Protein AF-A0A9E0Z6B9-F1 (afdb_monomer_lite)

Foldseek 3Di:
DADPPPRDDDPPPDQADPPPRHGDDDDDDDDDDDDDDDVVVVVVVVVVVVVVVVVVVVVVVVVVVVVVVVVVVVVVCVVCPPVVVVVVCVVVVVVVLPPPLVVDAAAKWWDDDPAKTWIKGWAAALVRWIKIWIWIDHPVDTDIDIDTHDPPDPDQDDDPPASFKDWRWDDDPQWIFIWIDGNHRTPRDRDITHGDPFDDLLLLQRLVQSVVVVVQKDWLDSPDDQDDPDPPDDDDQQPDWRWTFMDHHPDNDGFKIWTFADPSDPDGQKIFIAGPVLVVVCVVVVDCVPPHGPDIDGSVVSVPRD

Structure (mmCIF, N/CA/C/O backbone):
data_AF-A0A9E0Z6B9-F1
#
_entry.id   AF-A0A9E0Z6B9-F1
#
loop_
_atom_site.group_PDB
_atom_site.id
_atom_site.type_symbol
_atom_site.label_atom_id
_atom_site.label_alt_id
_atom_site.label_comp_id
_atom_site.label_asym_id
_atom_site.label_entity_id
_atom_site.label_seq_id
_atom_site.pdbx_PDB_ins_code
_atom_site.Cartn_x
_atom_site.Cartn_y
_atom_site.Cartn_z
_atom_site.occupancy
_atom_site.B_iso_or_equiv
_atom_site.auth_seq_id
_atom_site.auth_comp_id
_atom_site.auth_asym_id
_atom_site.auth_atom_id
_atom_site.pdbx_PDB_model_num
ATOM 1 N N . MET A 1 1 ? -35.116 -31.986 116.235 1.00 80.62 1 MET A N 1
ATOM 2 C CA . MET A 1 1 ? -35.827 -33.018 115.446 1.00 80.62 1 MET A CA 1
ATOM 3 C C . MET A 1 1 ? -34.853 -34.099 115.004 1.00 80.62 1 MET A C 1
ATOM 5 O O . MET A 1 1 ? -33.696 -33.794 114.755 1.00 80.62 1 MET A O 1
ATOM 9 N N . TYR A 1 2 ? -35.297 -35.345 114.875 1.00 84.00 2 TYR A N 1
ATOM 10 C CA . TYR A 1 2 ? -34.424 -36.449 114.463 1.00 84.00 2 TYR A CA 1
ATOM 11 C C . TYR A 1 2 ? -34.541 -36.724 112.962 1.00 84.00 2 TYR A C 1
ATOM 13 O O . TYR A 1 2 ? -35.631 -36.659 112.386 1.00 84.00 2 TYR A O 1
ATOM 21 N N . CYS A 1 3 ? -33.414 -37.020 112.311 1.00 85.81 3 CYS A N 1
ATOM 22 C CA . CYS A 1 3 ? -33.407 -37.360 110.894 1.00 85.81 3 CYS A CA 1
ATOM 23 C C . CYS A 1 3 ? -34.039 -38.733 110.668 1.00 85.81 3 CYS A C 1
ATOM 25 O O . CYS A 1 3 ? -33.525 -39.737 111.149 1.00 85.81 3 CYS A O 1
ATOM 27 N N . LYS A 1 4 ? -35.097 -38.808 109.853 1.00 83.25 4 LYS A N 1
ATOM 28 C CA . LYS A 1 4 ? -35.752 -40.087 109.531 1.00 83.25 4 LYS A CA 1
ATOM 29 C C . LYS A 1 4 ? -34.880 -41.049 108.713 1.00 83.25 4 LYS A C 1
ATOM 31 O O . LYS A 1 4 ? -35.215 -42.221 108.629 1.00 83.25 4 LYS A O 1
ATOM 36 N N . LYS A 1 5 ? -33.785 -40.568 108.107 1.00 81.69 5 LYS A N 1
ATOM 37 C CA . LYS A 1 5 ? -32.881 -41.393 107.289 1.00 81.69 5 LYS A CA 1
ATOM 38 C C . LYS A 1 5 ? -31.762 -42.051 108.102 1.00 81.69 5 LYS A C 1
ATOM 40 O O . LYS A 1 5 ? -31.410 -43.183 107.810 1.00 81.69 5 LYS A O 1
ATOM 45 N N . CYS A 1 6 ? -31.185 -41.355 109.083 1.00 86.31 6 CYS A N 1
ATOM 46 C CA . CYS A 1 6 ? -30.021 -41.855 109.834 1.00 86.31 6 CYS A CA 1
ATOM 47 C C . CYS A 1 6 ? -30.158 -41.771 111.360 1.00 86.31 6 CYS A C 1
ATOM 49 O O . CYS A 1 6 ? -29.242 -42.161 112.071 1.00 86.31 6 CYS A O 1
ATOM 51 N N . GLY A 1 7 ? -31.260 -41.226 111.878 1.00 85.44 7 GLY A N 1
ATOM 52 C CA . GLY A 1 7 ? -31.518 -41.140 113.316 1.00 85.44 7 GLY A CA 1
ATOM 53 C C . GLY A 1 7 ? -30.757 -40.040 114.059 1.00 85.44 7 GLY A C 1
ATOM 54 O O . GLY A 1 7 ? -30.957 -39.893 115.255 1.00 85.44 7 GLY A O 1
ATOM 55 N N . THR A 1 8 ? -29.918 -39.235 113.401 1.00 90.50 8 THR A N 1
ATOM 56 C CA . THR A 1 8 ? -29.167 -38.163 114.080 1.00 90.50 8 THR A CA 1
ATOM 57 C C . THR A 1 8 ? -30.086 -37.043 114.574 1.00 90.50 8 THR A C 1
ATOM 59 O O . THR A 1 8 ? -30.969 -36.583 113.838 1.00 90.50 8 THR A O 1
ATOM 62 N N . GLU A 1 9 ? -29.838 -36.550 115.789 1.00 90.81 9 GLU A N 1
ATOM 63 C CA . GLU A 1 9 ? -30.520 -35.373 116.324 1.00 90.81 9 GLU A CA 1
ATOM 64 C C . GLU A 1 9 ? -30.020 -34.085 115.665 1.00 90.81 9 GLU A C 1
ATOM 66 O O . GLU A 1 9 ? -28.821 -33.798 115.595 1.00 90.81 9 GLU A O 1
ATOM 71 N N . ASN A 1 10 ? -30.966 -33.297 115.173 1.00 85.31 10 ASN A N 1
ATOM 72 C CA . ASN A 1 10 ? -30.739 -32.015 114.532 1.00 85.31 10 ASN A CA 1
ATOM 73 C C . ASN A 1 10 ? -31.544 -30.929 115.243 1.00 85.31 10 ASN A C 1
ATOM 75 O O . ASN A 1 10 ? -32.589 -31.203 115.838 1.00 85.31 10 ASN A O 1
ATOM 79 N N . GLU A 1 11 ? -31.092 -29.684 115.142 1.00 80.06 11 GLU A N 1
ATOM 80 C CA . GLU A 1 11 ? -31.831 -28.543 115.679 1.00 80.06 11 GLU A CA 1
ATOM 81 C C . GLU A 1 11 ? -33.223 -28.442 115.042 1.00 80.06 11 GLU A C 1
ATOM 83 O O . GLU A 1 11 ? -33.433 -28.841 113.895 1.00 80.06 11 GLU A O 1
ATOM 88 N N . GLY A 1 12 ? -34.201 -27.938 115.799 1.00 73.50 12 GLY A N 1
ATOM 89 C CA . GLY A 1 12 ? -35.625 -27.993 115.435 1.00 73.50 12 GLY A CA 1
ATOM 90 C C . GLY A 1 12 ? -35.996 -27.341 114.097 1.00 73.50 12 GLY A C 1
ATOM 91 O O . GLY A 1 12 ? -37.054 -27.642 113.557 1.00 73.50 12 GLY A O 1
ATOM 92 N N . GLN A 1 13 ? -35.119 -26.503 113.546 1.00 71.12 13 GLN A N 1
ATOM 93 C CA . GLN A 1 13 ? -35.320 -25.725 112.320 1.00 71.12 13 GLN A CA 1
ATOM 94 C C . GLN A 1 13 ? -34.293 -26.027 111.214 1.00 71.12 13 GLN A C 1
ATOM 96 O O . GLN A 1 13 ? -34.269 -25.359 110.177 1.00 71.12 13 GLN A O 1
ATOM 101 N N . ALA A 1 14 ? -33.461 -27.058 111.400 1.00 76.06 14 ALA A N 1
ATOM 102 C CA . ALA A 1 14 ? -32.497 -27.486 110.395 1.00 76.06 14 ALA A CA 1
ATOM 103 C C . ALA A 1 14 ? -33.215 -28.020 109.141 1.00 76.06 14 ALA A C 1
ATOM 105 O O . ALA A 1 14 ? -34.037 -28.934 109.208 1.00 76.06 14 ALA A O 1
ATOM 106 N N . LYS A 1 15 ? -32.895 -27.458 107.967 1.00 81.06 15 LYS A N 1
ATOM 107 C CA . LYS A 1 15 ? -33.489 -27.877 106.680 1.00 81.06 15 LYS A CA 1
ATOM 108 C C . LYS A 1 15 ? -32.927 -29.216 106.182 1.00 81.06 15 LYS A C 1
ATOM 110 O O . LYS A 1 15 ? -33.624 -29.943 105.470 1.00 81.06 15 LYS A O 1
ATOM 115 N N . PHE A 1 16 ? -31.697 -29.539 106.581 1.00 85.44 16 PHE A N 1
ATOM 116 C CA . PHE A 1 16 ? -30.963 -30.750 106.215 1.00 85.44 16 PHE A CA 1
ATOM 117 C C . PHE A 1 16 ? -30.268 -31.346 107.442 1.00 85.44 16 PHE A C 1
ATOM 119 O O . PHE A 1 16 ? -29.930 -30.629 108.382 1.00 85.44 16 PHE A O 1
ATOM 126 N N . CYS A 1 17 ? -30.062 -32.662 107.438 1.00 88.44 17 CYS A N 1
ATOM 127 C CA . CYS A 1 17 ? -29.377 -33.367 108.512 1.00 88.44 17 CYS A CA 1
ATOM 128 C C . CYS A 1 17 ? -27.882 -33.029 108.519 1.00 88.44 17 CYS A C 1
ATOM 130 O O . CYS A 1 17 ? -27.199 -33.259 107.523 1.00 88.44 17 CYS A O 1
ATOM 132 N N . LYS A 1 18 ? -27.356 -32.586 109.664 1.00 84.31 18 LYS A N 1
ATOM 133 C CA . LYS A 1 18 ? -25.941 -32.230 109.852 1.00 84.31 18 LYS A CA 1
ATOM 134 C C . LYS A 1 18 ? -24.966 -33.390 109.634 1.00 84.31 18 LYS A C 1
ATOM 136 O O . LYS A 1 18 ? -23.798 -33.152 109.373 1.00 84.31 18 LYS A O 1
ATOM 141 N N . SER A 1 19 ? -25.431 -34.635 109.763 1.00 88.00 19 SER A N 1
ATOM 142 C CA . SER A 1 19 ? -24.574 -35.822 109.648 1.00 88.00 19 SER A CA 1
ATOM 143 C C . SER A 1 19 ? -24.631 -36.486 108.272 1.00 88.00 19 SER A C 1
ATOM 145 O O . SER A 1 19 ? -23.605 -36.948 107.792 1.00 88.00 19 SER A O 1
ATOM 147 N N . CYS A 1 20 ? -25.796 -36.532 107.616 1.00 84.88 20 CYS A N 1
ATOM 148 C CA . CYS A 1 20 ? -25.952 -37.256 106.344 1.00 84.88 20 CYS A CA 1
ATOM 149 C C . CYS A 1 20 ? -26.512 -36.410 105.189 1.00 84.88 20 CYS A C 1
ATOM 151 O O . CYS A 1 20 ? -26.762 -36.940 104.109 1.00 84.88 20 CYS A O 1
ATOM 153 N N . GLY A 1 21 ? -26.787 -35.122 105.420 1.00 78.62 21 GLY A N 1
ATOM 154 C CA . GLY A 1 21 ? -27.285 -34.181 104.410 1.00 78.62 21 GLY A CA 1
ATOM 155 C C . GLY A 1 21 ? -28.753 -34.355 104.003 1.00 78.62 21 GLY A C 1
ATOM 156 O O . GLY A 1 21 ? -29.262 -33.576 103.203 1.00 78.62 21 GLY A O 1
ATOM 157 N N . ALA A 1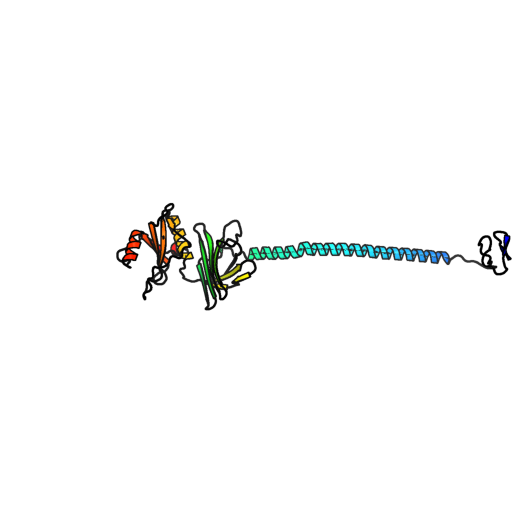 22 ? -29.475 -35.345 104.540 1.00 84.81 22 ALA A N 1
ATOM 158 C CA . ALA A 1 22 ? -30.859 -35.612 104.143 1.00 84.81 22 ALA A CA 1
ATOM 159 C C . ALA A 1 22 ? -31.820 -34.479 104.546 1.00 84.81 22 ALA A C 1
ATOM 161 O O . ALA A 1 22 ? -31.770 -33.994 105.677 1.00 84.81 22 ALA A O 1
ATOM 162 N N . SER A 1 23 ? -32.723 -34.086 103.642 1.00 81.38 23 SER A N 1
ATOM 163 C CA . SER A 1 23 ? -33.718 -33.039 103.910 1.00 81.38 23 SER A CA 1
ATOM 164 C C . SER A 1 23 ? -34.739 -33.472 104.965 1.00 81.38 23 SER A C 1
ATOM 166 O O . SER A 1 23 ? -35.174 -34.624 104.988 1.00 81.38 23 SER A O 1
ATOM 168 N N . LEU A 1 24 ? -35.117 -32.542 105.846 1.00 78.00 24 LEU A N 1
ATOM 169 C CA . LEU A 1 24 ? -35.932 -32.817 107.033 1.00 78.00 24 LEU A CA 1
ATOM 170 C C . LEU A 1 24 ? -37.378 -32.293 106.952 1.00 78.00 24 LEU A C 1
ATOM 172 O O . LEU A 1 24 ? -38.164 -32.539 107.864 1.00 78.00 24 LEU A O 1
ATOM 176 N N . LYS A 1 25 ? -37.779 -31.613 105.870 1.00 71.56 25 LYS A N 1
ATOM 177 C CA . LYS A 1 25 ? -39.165 -31.133 105.718 1.00 71.56 25 LYS A CA 1
ATOM 178 C C . LYS A 1 25 ? -40.111 -32.254 105.264 1.00 71.56 25 LYS A C 1
ATOM 180 O O . LYS A 1 25 ? -39.922 -32.827 104.197 1.00 71.56 25 LYS A O 1
ATOM 185 N N . GLN A 1 26 ? -41.168 -32.505 106.040 1.00 56.06 26 GLN A N 1
ATOM 186 C CA . GLN A 1 26 ? -42.340 -33.291 105.633 1.00 56.06 26 GLN A CA 1
ATOM 187 C C . GLN A 1 26 ? -43.586 -32.400 105.615 1.00 56.06 26 GLN A C 1
ATOM 189 O O . GLN A 1 26 ? -43.891 -31.754 106.615 1.00 56.06 26 GLN A O 1
ATOM 194 N N . SER A 1 27 ? -44.317 -32.385 104.499 1.00 38.12 27 SER A N 1
ATOM 195 C CA . SER A 1 27 ? -45.669 -31.829 104.409 1.00 38.12 27 SER A CA 1
ATOM 196 C C . SER A 1 27 ? -46.707 -32.956 104.463 1.00 38.12 27 SER A C 1
ATOM 198 O O . SER A 1 27 ? -46.651 -33.915 103.695 1.00 38.12 27 SER A O 1
ATOM 200 N N . ASN A 1 28 ? -47.643 -32.830 105.405 1.00 36.53 28 ASN A N 1
ATOM 201 C CA . ASN A 1 28 ? -48.809 -33.696 105.580 1.00 36.53 28 ASN A CA 1
ATOM 202 C C . ASN A 1 28 ? -49.815 -33.526 104.427 1.00 36.53 28 ASN A C 1
ATOM 204 O O . ASN A 1 28 ? -49.983 -32.426 103.905 1.00 36.53 28 ASN A O 1
ATOM 208 N N . GLY A 1 29 ? -50.483 -34.621 104.054 1.00 36.75 29 GLY A N 1
ATOM 209 C CA . GLY A 1 29 ? -51.478 -34.679 102.978 1.00 36.75 29 GLY A CA 1
ATOM 210 C C . GLY A 1 29 ? -52.924 -34.916 103.436 1.00 36.75 29 GLY A C 1
ATOM 211 O O . GLY A 1 29 ? -53.282 -34.623 104.573 1.00 36.75 29 GLY A O 1
ATOM 212 N N . THR A 1 30 ? -53.687 -35.548 102.524 1.00 32.38 30 THR A N 1
ATOM 213 C CA . THR A 1 30 ? -55.107 -36.004 102.532 1.00 32.38 30 THR A CA 1
ATOM 214 C C . THR A 1 30 ? -56.121 -35.016 101.923 1.00 32.38 30 THR A C 1
ATOM 216 O O . THR A 1 30 ? -56.016 -33.822 102.146 1.00 32.38 30 THR A O 1
ATOM 219 N N . ALA A 1 31 ? -57.151 -35.386 101.147 1.00 32.09 31 ALA A N 1
ATOM 220 C CA . ALA A 1 31 ? -57.521 -36.570 100.353 1.00 32.09 31 ALA A CA 1
ATOM 221 C C . ALA A 1 31 ? -58.780 -36.212 99.509 1.00 32.09 31 ALA A C 1
ATOM 223 O O . ALA A 1 31 ? -59.629 -35.479 100.004 1.00 32.09 31 ALA A O 1
ATOM 224 N N . GLY A 1 32 ? -58.972 -36.777 98.298 1.00 32.06 32 GLY A N 1
ATOM 225 C CA . GLY A 1 32 ? -60.325 -36.908 97.705 1.00 32.06 32 GLY A CA 1
ATOM 226 C C . GLY A 1 32 ? -60.532 -36.733 96.183 1.00 32.06 32 GLY A C 1
ATOM 227 O O . GLY A 1 32 ? -60.701 -35.625 95.702 1.00 32.06 32 GLY A O 1
ATOM 228 N N . LYS A 1 33 ? -60.721 -37.878 95.496 1.00 31.50 33 LYS A N 1
ATOM 229 C CA . LYS A 1 33 ? -61.544 -38.166 94.280 1.00 31.50 33 LYS A CA 1
ATOM 230 C C . LYS A 1 33 ? -61.078 -37.788 92.839 1.00 31.50 33 LYS A C 1
ATOM 232 O O . LYS A 1 33 ? -61.223 -36.674 92.365 1.00 31.50 33 LYS A O 1
ATOM 237 N N . LYS A 1 34 ? -60.679 -38.854 92.110 1.00 43.22 34 LYS A N 1
ATOM 238 C CA . LYS A 1 34 ? -60.810 -39.219 90.664 1.00 43.22 34 LYS A CA 1
ATOM 239 C C . LYS A 1 34 ? -61.014 -38.119 89.588 1.00 43.22 34 LYS A C 1
ATOM 241 O O . LYS A 1 34 ? -62.107 -37.581 89.475 1.00 43.22 34 LYS A O 1
ATOM 246 N N . LYS A 1 35 ? -60.119 -38.086 88.580 1.00 36.16 35 LYS A N 1
ATOM 247 C CA . LYS A 1 35 ? -60.341 -38.626 87.203 1.00 36.16 35 LYS A CA 1
ATOM 248 C C . LYS A 1 35 ? -59.087 -38.458 86.316 1.00 36.16 35 LYS A C 1
ATOM 250 O O . LYS A 1 35 ? -58.597 -37.354 86.108 1.00 36.16 35 LYS A O 1
ATOM 255 N N . ARG A 1 36 ? -58.603 -39.574 85.746 1.00 54.22 36 ARG A N 1
ATOM 256 C CA . ARG A 1 36 ? -57.704 -39.620 84.573 1.00 54.22 36 ARG A CA 1
ATOM 257 C C . ARG A 1 36 ? -58.319 -38.784 83.438 1.00 54.22 36 ARG A C 1
ATOM 259 O O . ARG A 1 36 ? -59.494 -39.014 83.162 1.00 54.22 36 ARG A O 1
ATOM 266 N N . LYS A 1 37 ? -57.537 -37.880 82.813 1.00 50.72 37 LYS A N 1
ATOM 267 C CA . LYS A 1 37 ? -57.612 -37.423 81.390 1.00 50.72 37 LYS A CA 1
ATOM 268 C C . LYS A 1 37 ? -56.880 -36.096 81.047 1.00 50.72 37 LYS A C 1
ATOM 270 O O . LYS A 1 37 ? -57.003 -35.648 79.919 1.00 50.72 37 LYS A O 1
ATOM 275 N N . LYS A 1 38 ? -56.071 -35.484 81.931 1.00 46.78 38 LYS A N 1
ATOM 276 C CA . LYS A 1 38 ? -55.281 -34.271 81.575 1.00 46.78 38 LYS A CA 1
ATOM 277 C C . LYS A 1 38 ? -53.798 -34.510 81.232 1.00 46.78 38 LYS A C 1
ATOM 279 O O . LYS A 1 38 ? -53.239 -33.748 80.458 1.00 46.78 38 LYS A O 1
ATOM 284 N N . GLY A 1 39 ? -53.178 -35.589 81.725 1.00 50.91 39 GLY A N 1
ATOM 285 C CA . GLY A 1 39 ? -51.773 -35.913 81.411 1.00 50.91 39 GLY A CA 1
ATOM 286 C C . GLY A 1 39 ? -51.562 -36.451 79.992 1.00 50.91 39 GLY A C 1
ATOM 287 O O . GLY A 1 39 ? -50.603 -36.080 79.333 1.00 50.91 39 GLY A O 1
ATOM 288 N N . VAL A 1 40 ? -52.503 -37.259 79.487 1.00 59.72 40 VAL A N 1
ATOM 289 C CA . VAL A 1 40 ? -52.453 -37.765 78.103 1.00 59.72 40 VAL A CA 1
ATOM 290 C C . VAL A 1 40 ? -52.608 -36.621 77.107 1.00 59.72 40 VAL A C 1
ATOM 292 O O . VAL A 1 40 ? -51.883 -36.598 76.131 1.00 59.72 40 VAL A O 1
ATOM 295 N N . LEU A 1 41 ? -53.480 -35.639 77.375 1.00 60.62 41 LEU A N 1
ATOM 296 C CA . LEU A 1 41 ? -53.661 -34.486 76.488 1.00 60.62 41 LEU A CA 1
ATOM 297 C C . LEU A 1 41 ? -52.397 -33.612 76.416 1.00 60.62 41 LEU A C 1
ATOM 299 O O . LEU A 1 41 ? -52.064 -33.140 75.340 1.00 60.62 41 LEU A O 1
ATOM 303 N N . LEU A 1 42 ? -51.678 -33.441 77.533 1.00 67.44 42 LEU A N 1
ATOM 304 C CA . LEU A 1 42 ? -50.408 -32.702 77.580 1.00 67.44 42 LEU A CA 1
ATOM 305 C C . LEU A 1 42 ? -49.273 -33.433 76.855 1.00 67.44 42 LEU A C 1
ATOM 307 O O . LEU A 1 42 ? -48.520 -32.798 76.128 1.00 67.44 42 LEU A O 1
ATOM 311 N N . VAL A 1 43 ? -49.172 -34.757 77.009 1.00 73.94 43 VAL A N 1
ATOM 312 C CA . VAL A 1 43 ? -48.194 -35.566 76.261 1.00 73.94 43 VAL A CA 1
ATOM 313 C C . VAL A 1 43 ? -48.538 -35.581 74.772 1.00 73.94 43 VAL A C 1
ATOM 315 O O . VAL A 1 43 ? -47.650 -35.417 73.947 1.00 73.94 43 VAL A O 1
ATOM 318 N N . LEU A 1 44 ? -49.822 -35.698 74.419 1.00 76.50 44 LEU A N 1
ATOM 319 C CA . LEU A 1 44 ? -50.276 -35.640 73.030 1.00 76.50 44 LEU A CA 1
ATOM 320 C C . LEU A 1 44 ? -49.974 -34.267 72.409 1.00 76.50 44 LEU A C 1
ATOM 322 O O . LEU A 1 44 ? -49.453 -34.211 71.304 1.00 76.50 44 LEU A O 1
ATOM 326 N N . PHE A 1 45 ? -50.207 -33.169 73.140 1.00 79.19 45 PHE A N 1
ATOM 327 C CA . PHE A 1 45 ? -49.828 -31.820 72.706 1.00 79.19 45 PHE A CA 1
ATOM 328 C C . PHE A 1 45 ? -48.313 -31.660 72.549 1.00 79.19 45 PHE A C 1
ATOM 330 O O . PHE A 1 45 ? -47.871 -31.107 71.550 1.00 79.19 45 PHE A O 1
ATOM 337 N N . ALA A 1 46 ? -47.511 -32.165 73.489 1.00 80.06 46 ALA A N 1
ATOM 338 C CA . ALA A 1 46 ? -46.052 -32.098 73.401 1.00 80.06 46 ALA A CA 1
ATOM 339 C C . ALA A 1 46 ? -45.504 -32.894 72.203 1.00 80.06 46 ALA A C 1
ATOM 341 O O . ALA A 1 46 ? -44.602 -32.422 71.514 1.00 80.06 46 ALA A O 1
ATOM 342 N N . VAL A 1 47 ? -46.081 -34.064 71.911 1.00 83.75 47 VAL A N 1
ATOM 343 C CA . VAL A 1 47 ? -45.727 -34.874 70.734 1.00 83.75 47 VAL A CA 1
ATOM 344 C C . VAL A 1 47 ? -46.147 -34.175 69.442 1.00 83.75 47 VAL A C 1
ATOM 346 O O . VAL A 1 47 ? -45.353 -34.112 68.511 1.00 83.75 47 VAL A O 1
ATOM 349 N N . ILE A 1 48 ? -47.345 -33.586 69.390 1.00 85.12 48 ILE A N 1
ATOM 350 C CA . ILE A 1 48 ? -47.795 -32.803 68.229 1.00 85.12 48 ILE A CA 1
ATOM 351 C C . ILE A 1 48 ? -46.864 -31.607 67.996 1.00 85.12 48 ILE A C 1
ATOM 353 O O . ILE A 1 48 ? -46.447 -31.385 66.865 1.00 85.12 48 ILE A O 1
ATOM 357 N N . ILE A 1 49 ? -46.473 -30.881 69.047 1.00 84.75 49 ILE A N 1
ATOM 358 C CA . ILE A 1 49 ? -45.527 -29.761 68.937 1.00 84.75 49 ILE A CA 1
ATOM 359 C C . ILE A 1 49 ? -44.169 -30.246 68.413 1.00 84.75 49 ILE A C 1
ATOM 361 O O . ILE A 1 49 ? -43.621 -29.623 67.512 1.00 84.75 49 ILE A O 1
ATOM 365 N N . LEU A 1 50 ? -43.645 -31.374 68.905 1.00 84.12 50 LEU A N 1
ATOM 366 C CA . LEU A 1 50 ? -42.388 -31.941 68.401 1.00 84.12 50 LEU A CA 1
ATOM 367 C C . LEU A 1 50 ? -42.473 -32.347 66.925 1.00 84.12 50 LEU A C 1
ATOM 369 O O . LEU A 1 50 ? -41.533 -32.089 66.181 1.00 84.12 50 LEU A O 1
ATOM 373 N N . VAL A 1 51 ? -43.594 -32.925 66.484 1.00 87.25 51 VAL A N 1
ATOM 374 C CA . VAL A 1 51 ? -43.814 -33.280 65.071 1.00 87.25 51 VAL A CA 1
ATOM 375 C C . VAL A 1 51 ? -43.934 -32.030 64.200 1.00 87.25 51 VAL A C 1
ATOM 377 O O . VAL A 1 51 ? -43.370 -31.996 63.112 1.00 87.25 51 VAL A O 1
ATOM 380 N N . VAL A 1 52 ? -44.602 -30.979 64.682 1.00 86.81 52 VAL A N 1
ATOM 381 C CA . VAL A 1 52 ? -44.706 -29.695 63.968 1.00 86.81 52 VAL A CA 1
ATOM 382 C C . VAL A 1 52 ? -43.343 -29.011 63.872 1.00 86.81 52 VAL A C 1
ATOM 384 O O . VAL A 1 52 ? -43.000 -28.507 62.809 1.00 86.81 52 VAL A O 1
ATOM 387 N N . VAL A 1 53 ? -42.535 -29.032 64.937 1.00 86.19 53 VAL A N 1
ATOM 388 C CA . VAL A 1 53 ? -41.175 -28.470 64.928 1.00 86.19 53 VAL A CA 1
ATOM 389 C C . VAL A 1 53 ? -40.261 -29.278 64.008 1.00 86.19 53 VAL A C 1
ATOM 391 O O . VAL A 1 53 ? -39.561 -28.689 63.192 1.00 86.19 53 VAL A O 1
ATOM 394 N N . ALA A 1 54 ? -40.295 -30.611 64.077 1.00 82.69 54 ALA A N 1
ATOM 395 C CA . ALA A 1 54 ? -39.524 -31.470 63.181 1.00 82.69 54 ALA A CA 1
ATOM 396 C C . ALA A 1 54 ? -39.946 -31.287 61.715 1.00 82.69 54 ALA A C 1
ATOM 398 O O . ALA A 1 54 ? -39.089 -31.181 60.843 1.00 82.69 54 ALA A O 1
ATOM 399 N N . GLY A 1 55 ? -41.251 -31.172 61.450 1.00 86.31 55 GLY A N 1
ATOM 400 C CA . GLY A 1 55 ? -41.791 -30.866 60.127 1.00 86.31 55 GLY A CA 1
ATOM 401 C C . GLY A 1 55 ? -41.376 -29.481 59.635 1.00 86.31 55 GLY A C 1
ATOM 402 O O . GLY A 1 55 ? -40.959 -29.342 58.493 1.00 86.31 55 GLY A O 1
ATOM 403 N N . TYR A 1 56 ? -41.405 -28.465 60.499 1.00 87.44 56 TYR A N 1
ATOM 404 C CA . TYR A 1 56 ? -40.947 -27.114 60.173 1.00 87.44 56 TYR A CA 1
ATOM 405 C C . TYR A 1 56 ? -39.445 -27.075 59.861 1.00 87.44 56 TYR A C 1
ATOM 407 O O . TYR A 1 56 ? -39.037 -26.462 58.878 1.00 87.44 56 TYR A O 1
ATOM 415 N N . VAL A 1 57 ? -38.623 -27.772 60.648 1.00 82.88 57 VAL A N 1
ATOM 416 C CA . VAL A 1 57 ? -37.182 -27.902 60.392 1.00 82.88 57 VAL A CA 1
ATOM 417 C C . VAL A 1 57 ? -36.935 -28.658 59.083 1.00 82.88 57 VAL A C 1
ATOM 419 O O . VAL A 1 57 ? -36.167 -28.181 58.256 1.00 82.88 57 VAL A O 1
ATOM 422 N N . ALA A 1 58 ? -37.625 -29.775 58.839 1.00 81.56 58 ALA A N 1
ATOM 423 C CA . ALA A 1 58 ? -37.523 -30.517 57.581 1.00 81.56 58 ALA A CA 1
ATOM 424 C C . ALA A 1 58 ? -37.941 -29.666 56.368 1.00 81.56 58 ALA A C 1
ATOM 426 O O . ALA A 1 58 ? -37.265 -29.690 55.344 1.00 81.56 58 ALA A O 1
ATOM 427 N N . LEU A 1 59 ? -38.994 -28.849 56.496 1.00 77.50 59 LEU A N 1
ATOM 428 C CA . LEU A 1 59 ? -39.408 -27.898 55.460 1.00 77.50 59 LEU A CA 1
ATOM 429 C C . LEU A 1 59 ? -38.339 -26.829 55.193 1.00 77.50 59 LEU A C 1
ATOM 431 O O . LEU A 1 59 ? -38.121 -26.481 54.035 1.00 77.50 59 LEU A O 1
ATOM 435 N N . GLN A 1 60 ? -37.640 -26.343 56.225 1.00 75.31 60 GLN A N 1
ATOM 436 C CA . GLN A 1 60 ? -36.519 -25.409 56.052 1.00 75.31 60 GLN A CA 1
ATOM 437 C C . GLN A 1 60 ? -35.325 -26.063 55.337 1.00 75.31 60 GLN A C 1
ATOM 439 O O . GLN A 1 60 ? -34.715 -25.435 54.474 1.00 75.31 60 GLN A O 1
ATOM 444 N N . TYR A 1 61 ? -35.022 -27.334 55.625 1.00 73.62 61 TYR A N 1
ATOM 445 C CA . TYR A 1 61 ? -33.976 -28.082 54.912 1.00 73.62 61 TYR A CA 1
ATOM 446 C C . TYR A 1 61 ? -34.335 -28.338 53.441 1.00 73.62 61 TYR A C 1
ATOM 448 O O . TYR A 1 61 ? -33.511 -28.081 52.567 1.00 73.62 61 TYR A O 1
ATOM 456 N N . LEU A 1 62 ? -35.575 -28.748 53.151 1.00 73.62 62 LEU A N 1
ATOM 457 C CA . LEU A 1 62 ? -36.050 -28.966 51.777 1.00 73.62 62 LEU A CA 1
ATOM 458 C C . LEU A 1 62 ? -36.092 -27.665 50.960 1.00 73.62 62 LEU A C 1
ATOM 460 O O . LEU A 1 62 ? -35.810 -27.670 49.761 1.00 73.62 62 LEU A O 1
ATOM 464 N N . LYS A 1 63 ? -36.429 -26.536 51.599 1.00 69.44 63 LYS A N 1
ATOM 465 C CA . LYS A 1 63 ? -36.389 -25.219 50.953 1.00 69.44 63 LYS A CA 1
ATOM 466 C C . LYS A 1 63 ? -34.951 -24.798 50.631 1.00 69.44 63 LYS A C 1
ATOM 468 O O . LYS A 1 63 ? -34.707 -24.295 49.540 1.00 69.44 63 LYS A O 1
ATOM 473 N N . LYS A 1 64 ? -34.006 -25.079 51.535 1.00 63.31 64 LYS A N 1
ATOM 474 C CA . LYS A 1 64 ? -32.577 -24.799 51.350 1.00 63.31 64 LYS A CA 1
ATOM 475 C C . LYS A 1 64 ? -31.951 -25.638 50.230 1.00 63.31 64 LYS A C 1
ATOM 477 O O . LYS A 1 64 ? -31.168 -25.101 49.459 1.00 63.31 64 LYS A O 1
ATOM 482 N N . GLU A 1 65 ? -32.308 -26.917 50.095 1.00 66.12 65 GLU A N 1
ATOM 483 C CA . GLU A 1 65 ? -31.865 -27.742 48.956 1.00 66.12 65 GLU A CA 1
ATOM 484 C C . GLU A 1 65 ? -32.388 -27.206 47.622 1.00 66.12 65 GLU A C 1
ATOM 486 O O . GLU A 1 65 ? -31.622 -27.115 46.665 1.00 66.12 65 GLU A O 1
ATOM 491 N N . LYS A 1 66 ? -33.662 -26.793 47.566 1.00 63.53 66 LYS A N 1
ATOM 492 C CA . LYS A 1 66 ? -34.222 -26.162 46.364 1.00 63.53 66 LYS A CA 1
ATOM 493 C C . LYS A 1 66 ? -33.533 -24.844 46.021 1.00 63.53 66 LYS A C 1
ATOM 495 O O . LYS A 1 66 ? -33.261 -24.621 44.852 1.00 63.53 66 LYS A O 1
ATOM 500 N N . GLU A 1 67 ? -33.232 -23.998 47.004 1.00 59.75 67 GLU A N 1
ATOM 501 C CA . GLU A 1 67 ? -32.487 -22.750 46.774 1.00 59.75 67 GLU A CA 1
ATOM 502 C C . GLU A 1 67 ? -31.050 -23.013 46.308 1.00 59.75 67 GLU A C 1
ATOM 504 O O . GLU A 1 67 ? -30.584 -22.338 45.402 1.00 59.75 67 GLU A O 1
ATOM 509 N N . ILE A 1 68 ? -30.359 -24.017 46.859 1.00 57.22 68 ILE A N 1
ATOM 510 C CA . ILE A 1 68 ? -29.003 -24.383 46.419 1.00 57.22 68 ILE A CA 1
ATOM 511 C C . ILE A 1 68 ? -29.019 -24.916 44.984 1.00 57.22 68 ILE A C 1
ATOM 513 O O . ILE A 1 68 ? -28.200 -24.487 44.184 1.00 57.22 68 ILE A O 1
ATOM 517 N N . GLN A 1 69 ? -29.953 -25.806 44.642 1.00 61.88 69 GLN A N 1
ATOM 518 C CA . GLN A 1 69 ? -30.093 -26.323 43.276 1.00 61.88 69 GLN A CA 1
ATOM 519 C C . GLN A 1 69 ? -30.446 -25.209 42.289 1.00 61.88 69 GLN A C 1
ATOM 521 O O . GLN A 1 69 ? -29.835 -25.126 41.233 1.00 61.88 69 GLN A O 1
ATOM 526 N N . ASN A 1 70 ? -31.357 -24.306 42.664 1.00 60.97 70 ASN A N 1
ATOM 527 C CA . ASN A 1 70 ? -31.721 -23.172 41.822 1.00 60.97 70 ASN A CA 1
ATOM 528 C C . ASN A 1 70 ? -30.544 -22.201 41.650 1.00 60.97 70 ASN A C 1
ATOM 530 O O . ASN A 1 70 ? -30.319 -21.716 40.553 1.00 60.97 70 ASN A O 1
ATOM 534 N N . ASN A 1 71 ? -29.744 -21.965 42.694 1.00 56.25 71 ASN A N 1
ATOM 535 C CA . ASN A 1 71 ? -28.552 -21.115 42.617 1.00 56.25 71 ASN A CA 1
ATOM 536 C C . ASN A 1 71 ? -27.404 -21.770 41.833 1.00 56.25 71 ASN A C 1
ATOM 538 O O . ASN A 1 71 ? -26.651 -21.059 41.180 1.00 56.25 71 ASN A O 1
ATOM 542 N N . ILE A 1 72 ? -27.263 -23.100 41.885 1.00 60.81 72 ILE A N 1
ATOM 543 C CA . ILE A 1 72 ? -26.301 -23.852 41.065 1.00 60.81 72 ILE A CA 1
ATOM 544 C C . ILE A 1 72 ? -26.738 -23.828 39.601 1.00 60.81 72 ILE A C 1
ATOM 546 O O . ILE A 1 72 ? -25.911 -23.535 38.751 1.00 60.81 72 ILE A O 1
ATOM 550 N N . GLN A 1 73 ? -28.024 -24.047 39.318 1.00 60.25 73 GLN A N 1
ATOM 551 C CA . GLN A 1 73 ? -28.581 -23.964 37.969 1.00 60.25 73 GLN A CA 1
ATOM 552 C C . GLN A 1 73 ? -28.474 -22.543 37.403 1.00 60.25 73 GLN A C 1
ATOM 554 O O . GLN A 1 73 ? -27.971 -22.373 36.305 1.00 60.25 73 GLN A O 1
ATOM 559 N N . THR A 1 74 ? -28.846 -21.520 38.178 1.00 55.06 74 THR A N 1
ATOM 560 C CA . THR A 1 74 ? -28.691 -20.110 37.777 1.00 55.06 74 THR A CA 1
ATOM 561 C C . THR A 1 74 ? -27.209 -19.760 37.596 1.00 55.06 74 THR A C 1
ATOM 563 O O . THR A 1 74 ? -26.856 -19.013 36.697 1.00 55.06 74 THR A O 1
ATOM 566 N N . GLY A 1 75 ? -26.318 -20.310 38.430 1.00 53.16 75 GLY A N 1
ATOM 567 C CA . GLY A 1 75 ? -24.869 -20.143 38.292 1.00 53.16 75 GLY A CA 1
ATOM 568 C C . GLY A 1 75 ? -24.287 -20.851 37.065 1.00 53.16 75 GLY A C 1
ATOM 569 O O . GLY A 1 75 ? -23.376 -20.318 36.448 1.00 53.16 75 GLY A O 1
ATOM 570 N N . GLN A 1 76 ? -24.825 -22.013 36.688 1.00 54.41 76 GLN A N 1
ATOM 571 C CA . GLN A 1 76 ? -24.472 -22.734 35.461 1.00 54.41 76 GLN A CA 1
ATOM 572 C C . GLN A 1 76 ? -25.030 -22.032 34.217 1.00 54.41 76 GLN A C 1
ATOM 574 O O . GLN A 1 76 ? -24.304 -21.886 33.249 1.00 54.41 76 GLN A O 1
ATOM 579 N N . GLU A 1 77 ? -26.247 -21.488 34.272 1.00 54.34 77 GLU A N 1
ATOM 580 C CA . GLU A 1 77 ? -26.819 -20.621 33.228 1.00 54.34 77 GLU A CA 1
ATOM 581 C C . GLU A 1 77 ? -26.005 -19.318 33.054 1.00 54.34 77 GLU A C 1
ATOM 583 O O . GLU A 1 77 ? -25.884 -18.810 31.943 1.00 54.34 77 GLU A O 1
ATOM 588 N N . TYR A 1 78 ? -25.379 -18.807 34.125 1.00 50.94 78 TYR A N 1
ATOM 589 C CA . TYR A 1 78 ? -24.442 -17.674 34.066 1.00 50.94 78 TYR A CA 1
ATOM 590 C C . TYR A 1 78 ? -23.077 -18.021 33.447 1.00 50.94 78 TYR A C 1
ATOM 592 O O . TYR A 1 78 ? -22.450 -17.129 32.883 1.00 50.94 78 TYR A O 1
ATOM 600 N N . LEU A 1 79 ? -22.616 -19.272 33.571 1.00 52.72 79 LEU A N 1
ATOM 601 C CA . LEU A 1 79 ? -21.333 -19.744 33.030 1.00 52.72 79 LEU A CA 1
ATOM 602 C C . LEU A 1 79 ? -21.454 -20.244 31.582 1.00 52.72 79 LEU A C 1
ATOM 604 O O . LEU A 1 79 ? -20.536 -20.038 30.802 1.00 52.72 79 LEU A O 1
ATOM 608 N N . ASP A 1 80 ? -22.585 -20.852 31.214 1.00 57.19 80 ASP A N 1
ATOM 609 C CA . ASP A 1 80 ? -22.801 -21.416 29.874 1.00 57.19 80 ASP A CA 1
ATOM 610 C C . ASP A 1 80 ? -23.525 -20.449 28.919 1.00 57.19 80 ASP A C 1
ATOM 612 O O . ASP A 1 80 ? -23.432 -20.617 27.711 1.00 57.19 80 ASP A O 1
ATOM 616 N N . GLY A 1 81 ? -24.277 -19.460 29.421 1.00 57.94 81 GLY A N 1
ATOM 617 C CA . GLY A 1 81 ? -25.108 -18.592 28.574 1.00 57.94 81 GLY A CA 1
ATOM 618 C C . GLY A 1 81 ? -24.450 -17.270 28.194 1.00 57.94 81 GLY A C 1
ATOM 619 O O . GLY A 1 81 ? -24.519 -16.850 27.050 1.00 57.94 81 GLY A O 1
ATOM 620 N N . LYS A 1 82 ? -23.792 -16.603 29.146 1.00 53.78 82 LYS A N 1
ATOM 621 C CA . LYS A 1 82 ? -23.354 -15.214 28.952 1.00 53.78 82 LYS A CA 1
ATOM 622 C C . LYS A 1 82 ? -22.030 -15.102 28.198 1.00 53.78 82 LYS A C 1
ATOM 624 O O . LYS A 1 82 ? -21.889 -14.226 27.364 1.00 53.78 82 LYS A O 1
ATOM 629 N N . GLU A 1 83 ? -21.094 -16.011 28.459 1.00 51.88 83 GLU A N 1
ATOM 630 C CA . GLU A 1 83 ? -19.821 -16.070 27.731 1.00 51.88 83 GLU A CA 1
ATOM 631 C C . GLU A 1 83 ? -19.978 -16.718 26.352 1.00 51.88 83 GLU A C 1
ATOM 633 O O . GLU A 1 83 ? -19.217 -16.395 25.455 1.00 51.88 83 GLU A O 1
ATOM 638 N N . TYR A 1 84 ? -20.962 -17.605 26.163 1.00 52.62 84 TYR A N 1
ATOM 639 C CA . TYR A 1 84 ? -21.179 -18.288 24.885 1.00 52.62 84 TYR A CA 1
ATOM 640 C C . TYR A 1 84 ? -21.960 -17.427 23.899 1.00 52.62 84 TYR A C 1
ATOM 642 O O . TYR A 1 84 ? -21.613 -17.421 22.734 1.00 52.62 84 TYR A O 1
ATOM 650 N N . GLU A 1 85 ? -22.955 -16.666 24.360 1.00 55.72 85 GLU A N 1
ATOM 651 C CA . GLU A 1 85 ? -23.698 -15.711 23.529 1.00 55.72 85 GLU A CA 1
ATOM 652 C C . GLU A 1 85 ? -22.835 -14.471 23.224 1.00 55.72 85 GLU A C 1
ATOM 654 O O . GLU A 1 85 ? -22.835 -14.013 22.094 1.00 55.72 85 GLU A O 1
ATOM 659 N N . GLU A 1 86 ? -22.002 -13.994 24.166 1.00 58.69 86 GLU A N 1
ATOM 660 C CA . GLU A 1 86 ? -20.991 -12.952 23.891 1.00 58.69 86 GLU A CA 1
ATOM 661 C C . GLU A 1 86 ? -19.860 -13.475 22.981 1.00 58.69 86 GLU A C 1
ATOM 663 O O . GLU A 1 86 ? -19.352 -12.724 22.154 1.00 58.69 86 GLU A O 1
ATOM 668 N N . ALA A 1 87 ? -19.466 -14.752 23.091 1.00 53.62 87 ALA A N 1
ATOM 669 C CA . ALA A 1 87 ? -18.509 -15.369 22.172 1.00 53.62 87 ALA A CA 1
ATOM 670 C C . ALA A 1 87 ? -19.125 -15.643 20.799 1.00 53.62 87 ALA A C 1
ATOM 672 O O . ALA A 1 87 ? -18.445 -15.436 19.813 1.00 53.62 87 ALA A O 1
ATOM 673 N N . GLU A 1 88 ? -20.376 -16.089 20.706 1.00 54.50 88 GLU A N 1
ATOM 674 C CA . GLU A 1 88 ? -21.098 -16.309 19.448 1.00 54.50 88 GLU A CA 1
ATOM 675 C C . GLU A 1 88 ? -21.408 -14.971 18.774 1.00 54.50 88 GLU A C 1
ATOM 677 O O . GLU A 1 88 ? -21.147 -14.851 17.590 1.00 54.50 88 GLU A O 1
ATOM 682 N N . GLU A 1 89 ? -21.809 -13.926 19.507 1.00 56.50 89 GLU A N 1
ATOM 683 C CA . GLU A 1 89 ? -21.867 -12.554 18.984 1.00 56.50 89 GLU A CA 1
ATOM 684 C C . GLU A 1 89 ? -20.482 -12.068 18.555 1.00 56.50 89 GLU A C 1
ATOM 686 O O . GLU A 1 89 ? -20.372 -11.493 17.484 1.00 56.50 89 GLU A O 1
ATOM 691 N N . PHE A 1 90 ? -19.416 -12.332 19.318 1.00 49.00 90 PHE A N 1
ATOM 692 C CA . PHE A 1 90 ? -18.051 -11.983 18.919 1.00 49.00 90 PHE A CA 1
ATOM 693 C C . PHE A 1 90 ? -17.608 -12.752 17.671 1.00 49.00 90 PHE A C 1
ATOM 695 O O . PHE A 1 90 ? -17.091 -12.137 16.756 1.00 49.00 90 PHE A O 1
ATOM 702 N N . TYR A 1 91 ? -17.824 -14.064 17.585 1.00 51.19 91 TYR A N 1
ATOM 703 C CA . TYR A 1 91 ? -17.465 -14.892 16.433 1.00 51.19 91 TYR A CA 1
ATOM 704 C C . TYR A 1 91 ? -18.337 -14.567 15.219 1.00 51.19 91 TYR A C 1
ATOM 706 O O . TYR A 1 91 ? -17.798 -14.472 14.127 1.00 51.19 91 TYR A O 1
ATOM 714 N N . GLU A 1 92 ? -19.633 -14.305 15.393 1.00 52.94 92 GLU A N 1
ATOM 715 C CA . GLU A 1 92 ? -20.522 -13.805 14.341 1.00 52.94 92 GLU A CA 1
ATOM 716 C C . GLU A 1 92 ? -20.174 -12.370 13.935 1.00 52.94 92 GLU A C 1
ATOM 718 O O . GLU A 1 92 ? -20.364 -12.008 12.783 1.00 52.94 92 GLU A O 1
ATOM 723 N N . GLU A 1 93 ? -19.707 -11.518 14.847 1.00 50.81 93 GLU A N 1
ATOM 724 C CA . GLU A 1 93 ? -19.239 -10.163 14.545 1.00 50.81 93 GLU A CA 1
ATOM 725 C C . GLU A 1 93 ? -17.863 -10.203 13.871 1.00 50.81 93 GLU A C 1
ATOM 727 O O . GLU A 1 93 ? -17.608 -9.377 13.008 1.00 50.81 93 GLU A O 1
ATOM 732 N N . GLN A 1 94 ? -17.005 -11.179 14.183 1.00 43.34 94 GLN A N 1
ATOM 733 C CA . GLN A 1 94 ? -15.759 -11.463 13.458 1.00 43.34 94 GLN A CA 1
ATOM 734 C C . GLN A 1 94 ? -16.046 -12.071 12.071 1.00 43.34 94 GLN A C 1
ATOM 736 O O . GLN A 1 94 ? -15.442 -11.641 11.096 1.00 43.34 94 GLN A O 1
ATOM 741 N N . GLU A 1 95 ? -17.020 -12.980 11.944 1.00 40.66 95 GLU A N 1
ATOM 742 C CA . GLU A 1 95 ? -17.520 -13.504 10.659 1.00 40.66 95 GLU A CA 1
ATOM 743 C C . GLU A 1 95 ? -18.297 -12.447 9.853 1.00 40.66 95 GLU A C 1
ATOM 745 O O . GLU A 1 95 ? -18.285 -12.494 8.633 1.00 40.66 95 GLU A O 1
ATOM 750 N N . LYS A 1 96 ? -18.958 -11.462 10.479 1.00 42.94 96 LYS A N 1
ATOM 751 C CA . LYS A 1 96 ? -19.598 -10.319 9.783 1.00 42.94 96 LYS A CA 1
ATOM 752 C C . LYS A 1 96 ? -18.610 -9.191 9.467 1.00 42.94 96 LYS A C 1
ATOM 754 O O . LYS A 1 96 ? -18.856 -8.431 8.540 1.00 42.94 96 LYS A O 1
ATOM 759 N N . LYS A 1 97 ? -17.507 -9.080 10.221 1.00 46.75 97 LYS A N 1
ATOM 760 C CA . LYS A 1 97 ? -16.326 -8.246 9.911 1.00 46.75 97 LYS A CA 1
ATOM 761 C C . LYS A 1 97 ? -15.376 -8.916 8.924 1.00 46.75 97 LYS A C 1
ATOM 763 O O . LYS A 1 97 ? -14.400 -8.291 8.517 1.00 46.75 97 LYS A O 1
ATOM 768 N N . GLN A 1 98 ? -15.689 -10.137 8.492 1.00 45.78 98 GLN A N 1
ATOM 769 C CA . GLN A 1 98 ? -15.283 -10.649 7.195 1.00 45.78 98 GLN A CA 1
ATOM 770 C C . GLN A 1 98 ? -15.954 -9.773 6.125 1.00 45.78 98 GLN A C 1
ATOM 772 O O . GLN A 1 98 ? -16.882 -10.192 5.442 1.00 45.78 98 GLN A O 1
ATOM 777 N N . ILE A 1 99 ? -15.476 -8.539 5.955 1.00 50.38 99 ILE A N 1
ATOM 778 C CA . ILE A 1 99 ? -15.391 -8.029 4.596 1.00 50.38 99 ILE A CA 1
ATOM 779 C C . ILE A 1 99 ? -14.496 -9.050 3.910 1.00 50.38 99 ILE A C 1
ATOM 781 O O . ILE A 1 99 ? -13.332 -9.229 4.284 1.00 50.38 99 ILE A O 1
ATOM 785 N N . ALA A 1 100 ? -15.100 -9.846 3.028 1.00 58.84 100 ALA A N 1
ATOM 786 C CA . ALA A 1 100 ? -14.344 -10.757 2.202 1.00 58.84 100 ALA A CA 1
ATOM 787 C C . ALA A 1 100 ? -13.289 -9.886 1.527 1.00 58.84 100 ALA A C 1
ATOM 789 O O . ALA A 1 100 ? -13.624 -8.892 0.896 1.00 58.84 100 ALA A O 1
ATOM 790 N N . VAL A 1 101 ? -12.013 -10.207 1.703 1.00 66.25 101 VAL A N 1
ATOM 791 C CA . VAL A 1 101 ? -10.928 -9.537 0.973 1.00 66.25 101 VAL A CA 1
ATOM 792 C C . VAL A 1 101 ? -11.249 -9.500 -0.532 1.00 66.25 101 VAL A C 1
ATOM 794 O O . VAL A 1 101 ? -10.903 -8.551 -1.226 1.00 66.25 101 VAL A O 1
ATOM 797 N N . ASP A 1 102 ? -12.015 -10.489 -0.998 1.00 65.94 102 ASP A N 1
ATOM 798 C CA . ASP A 1 102 ? -12.598 -10.600 -2.333 1.00 65.94 102 ASP A CA 1
ATOM 799 C C . ASP A 1 102 ? -13.578 -9.476 -2.731 1.00 65.94 102 ASP A C 1
ATOM 801 O O . ASP A 1 102 ? -13.782 -9.252 -3.922 1.00 65.94 102 ASP A O 1
ATOM 805 N N . GLU A 1 103 ? -14.208 -8.791 -1.775 1.00 76.00 103 GLU A N 1
ATOM 806 C CA . GLU A 1 103 ? -15.116 -7.651 -1.988 1.00 76.00 103 GLU A CA 1
ATOM 807 C C . GLU A 1 103 ? -14.389 -6.300 -1.997 1.00 76.00 103 GLU A C 1
ATOM 809 O O . GLU A 1 103 ? -14.979 -5.297 -2.405 1.00 76.00 103 GLU A O 1
ATOM 814 N N . LEU A 1 104 ? -13.123 -6.256 -1.566 1.00 84.69 104 LEU A N 1
ATOM 815 C CA . LEU A 1 104 ? -12.313 -5.048 -1.654 1.00 84.69 104 LEU A CA 1
ATOM 816 C C . LEU A 1 104 ? -11.909 -4.802 -3.106 1.00 84.69 104 LEU A C 1
ATOM 818 O O . LEU A 1 104 ? -11.313 -5.656 -3.767 1.00 84.69 104 LEU A O 1
ATOM 822 N N . GLU A 1 105 ? -12.200 -3.601 -3.590 1.00 83.94 105 GLU A N 1
ATOM 823 C CA . GLU A 1 105 ? -11.767 -3.179 -4.912 1.00 83.94 105 GLU A CA 1
ATOM 824 C C . GLU A 1 105 ? -10.323 -2.675 -4.817 1.00 83.94 105 GLU A C 1
ATOM 826 O O . GLU A 1 105 ? -10.011 -1.786 -4.014 1.00 83.94 105 GLU A O 1
ATOM 831 N N . GLU A 1 106 ? -9.434 -3.207 -5.657 1.00 79.19 106 GLU A N 1
ATOM 832 C CA . GLU A 1 106 ? -8.084 -2.667 -5.781 1.00 79.19 106 GLU A CA 1
ATOM 833 C C . GLU A 1 106 ? -8.171 -1.161 -6.071 1.00 79.19 106 GLU A C 1
ATOM 835 O O . GLU A 1 106 ? -9.071 -0.671 -6.771 1.00 79.19 106 GLU A O 1
ATOM 840 N N . GLY A 1 107 ? -7.202 -0.393 -5.590 1.00 74.81 107 GLY A N 1
ATOM 841 C CA . GLY A 1 107 ? -7.126 1.023 -5.911 1.00 74.81 107 GLY A CA 1
ATOM 842 C C . GLY A 1 107 ? -6.324 1.827 -4.914 1.00 74.81 107 GLY A C 1
ATOM 843 O O . GLY A 1 107 ? -5.868 1.333 -3.888 1.00 74.81 107 GLY A O 1
ATOM 844 N N . TYR A 1 108 ? -6.175 3.109 -5.228 1.00 78.50 108 TYR A N 1
ATOM 845 C CA . TYR A 1 108 ? -5.651 4.082 -4.288 1.00 78.50 108 TYR A CA 1
ATOM 846 C C . TYR A 1 108 ? -6.789 4.929 -3.741 1.00 78.50 108 TYR A C 1
ATOM 848 O O . TYR A 1 108 ? -7.540 5.547 -4.499 1.00 78.50 108 TYR A O 1
ATOM 856 N N . TYR A 1 109 ? -6.878 4.983 -2.424 1.00 86.00 109 TYR A N 1
ATOM 857 C CA . TYR A 1 109 ? -7.898 5.697 -1.685 1.00 86.00 109 TYR A CA 1
ATOM 858 C C . TYR A 1 109 ? -7.208 6.724 -0.807 1.00 86.00 109 TYR A C 1
ATOM 860 O O . TYR A 1 109 ? -6.256 6.396 -0.106 1.00 86.00 109 TYR A O 1
ATOM 868 N N . SER A 1 110 ? -7.665 7.970 -0.821 1.00 87.69 110 SER A N 1
ATOM 869 C CA . SER A 1 110 ? -7.082 8.985 0.049 1.00 87.69 110 SER A CA 1
ATOM 870 C C . SER A 1 110 ? -8.100 9.981 0.569 1.00 87.69 110 SER A C 1
ATOM 872 O O . SER A 1 110 ? -9.201 10.153 0.035 1.00 87.69 110 SER A O 1
ATOM 874 N N . LYS A 1 111 ? -7.702 10.648 1.646 1.00 88.50 111 LYS A N 1
ATOM 875 C CA . LYS A 1 111 ? -8.378 11.801 2.217 1.00 88.50 111 LYS A CA 1
ATOM 876 C C . LYS A 1 111 ? -7.321 12.843 2.550 1.00 88.50 111 LYS A C 1
ATOM 878 O O . LYS A 1 111 ? -6.536 12.674 3.480 1.00 88.50 111 LYS A O 1
ATOM 883 N N . GLU A 1 112 ? -7.332 13.931 1.792 1.00 80.81 112 GLU A N 1
ATOM 884 C CA . GLU A 1 112 ? -6.499 15.096 2.067 1.00 80.81 112 GLU A CA 1
ATOM 885 C C . GLU A 1 112 ? -7.263 16.081 2.962 1.00 80.81 112 GLU A C 1
ATOM 887 O O . GLU A 1 112 ? -8.225 16.721 2.530 1.00 80.81 112 GLU A O 1
ATOM 892 N N . ASP A 1 113 ? -6.830 16.226 4.214 1.00 76.62 113 ASP A N 1
ATOM 893 C CA . ASP A 1 113 ? -7.257 17.288 5.125 1.00 76.62 113 ASP A CA 1
ATOM 894 C C . ASP A 1 113 ? -6.026 18.096 5.590 1.00 76.62 113 ASP A C 1
ATOM 896 O O . ASP A 1 113 ? -4.950 17.532 5.796 1.00 76.62 113 ASP A O 1
ATOM 900 N N . PRO A 1 114 ? -6.135 19.423 5.800 1.00 70.50 114 PRO A N 1
ATOM 901 C CA . PRO A 1 114 ? -5.035 20.240 6.322 1.00 70.50 114 PRO A CA 1
ATOM 902 C C . PRO A 1 114 ? -4.414 19.763 7.647 1.00 70.50 114 PRO A C 1
ATOM 904 O O . PRO A 1 114 ? -3.341 20.247 8.014 1.00 70.50 114 PRO A O 1
ATOM 907 N N . LYS A 1 115 ? -5.100 18.905 8.409 1.00 71.44 115 LYS A N 1
ATOM 908 C CA . LYS A 1 115 ? -4.629 18.367 9.694 1.00 71.44 115 LYS A CA 1
ATOM 909 C C . LYS A 1 115 ? -4.327 16.872 9.662 1.00 71.44 115 LYS A C 1
ATOM 911 O O . LYS A 1 115 ? -3.615 16.406 10.548 1.00 71.44 115 LYS A O 1
ATOM 916 N N . GLU A 1 116 ? -4.879 16.157 8.689 1.00 77.12 116 GLU A N 1
ATOM 917 C CA . GLU A 1 116 ? -4.825 14.703 8.582 1.00 77.12 116 GLU A CA 1
ATOM 918 C C . GLU A 1 116 ? -4.714 14.328 7.104 1.00 77.12 116 GLU A C 1
ATOM 920 O O . GLU A 1 116 ? -5.618 14.601 6.317 1.00 77.12 116 GLU A O 1
ATOM 925 N N . ASN A 1 117 ? -3.607 13.706 6.715 1.00 85.62 117 ASN A N 1
ATOM 926 C CA . ASN A 1 117 ? -3.503 13.075 5.406 1.00 85.62 117 ASN A CA 1
ATOM 927 C C . ASN A 1 117 ? -3.468 11.568 5.617 1.00 85.62 117 ASN A C 1
ATOM 929 O O . ASN A 1 117 ? -2.671 11.085 6.421 1.00 85.62 117 ASN A O 1
ATOM 933 N N . VAL A 1 118 ? -4.370 10.854 4.957 1.00 90.50 118 VAL A N 1
ATOM 934 C CA . VAL A 1 118 ? -4.460 9.400 5.044 1.00 90.50 118 VAL A CA 1
ATOM 935 C C . VAL A 1 118 ? -4.635 8.847 3.645 1.00 90.50 118 VAL A C 1
ATOM 937 O O . VAL A 1 118 ? -5.488 9.326 2.889 1.00 90.50 118 VAL A O 1
ATOM 940 N N . SER A 1 119 ? -3.871 7.812 3.325 1.00 87.19 119 SER A N 1
ATOM 941 C CA . SER A 1 119 ? -4.035 7.055 2.097 1.00 87.19 119 SER A CA 1
ATOM 942 C C . SER A 1 119 ? -3.891 5.559 2.308 1.00 87.19 119 SER A C 1
ATOM 944 O O . SER A 1 119 ? -3.155 5.102 3.177 1.00 87.19 119 SER A O 1
ATOM 946 N N . VAL A 1 120 ? -4.614 4.808 1.483 1.00 86.19 120 VAL A N 1
ATOM 947 C CA . VAL A 1 120 ? -4.572 3.353 1.412 1.00 86.19 120 VAL A CA 1
ATOM 948 C C . VAL A 1 120 ? -4.391 2.937 -0.036 1.00 86.19 120 VAL A C 1
ATOM 950 O O . VAL A 1 120 ? -5.113 3.403 -0.917 1.00 86.19 120 VAL A O 1
ATOM 953 N N . SER A 1 121 ? -3.451 2.034 -0.266 1.00 82.19 121 SER A N 1
ATOM 954 C CA . SER A 1 121 ? -3.262 1.356 -1.545 1.00 82.19 121 SER A CA 1
ATOM 955 C C . SER A 1 121 ? -3.683 -0.094 -1.396 1.00 82.19 121 SER A C 1
ATOM 957 O O . SER A 1 121 ? -3.086 -0.771 -0.572 1.00 82.19 121 SER A O 1
ATOM 959 N N . LEU A 1 122 ? -4.679 -0.551 -2.156 1.00 80.62 122 LEU A N 1
ATOM 960 C CA . LEU A 1 122 ? -5.125 -1.946 -2.219 1.00 80.62 122 LEU A CA 1
ATOM 961 C C . LEU A 1 122 ? -4.743 -2.553 -3.563 1.00 80.62 122 LEU A C 1
ATOM 963 O O . LEU A 1 122 ? -5.008 -1.947 -4.606 1.00 80.62 122 LEU A O 1
ATOM 967 N N . ILE A 1 123 ? -4.121 -3.726 -3.537 1.00 74.88 123 ILE A N 1
ATOM 968 C CA . ILE A 1 123 ? -3.639 -4.416 -4.737 1.00 74.88 123 ILE A CA 1
ATOM 969 C C . ILE A 1 123 ? -3.477 -5.909 -4.496 1.00 74.88 123 ILE A C 1
ATOM 971 O O . ILE A 1 123 ? -3.106 -6.313 -3.399 1.00 74.88 123 ILE A O 1
ATOM 975 N N . LYS A 1 124 ? -3.686 -6.721 -5.525 1.00 71.62 124 LYS A N 1
ATOM 976 C CA . LYS A 1 124 ? -3.312 -8.129 -5.551 1.00 71.62 124 LYS A CA 1
ATOM 977 C C . LYS A 1 124 ? -1.903 -8.319 -6.111 1.00 71.62 124 LYS A C 1
ATOM 979 O O . LYS A 1 124 ? -1.528 -7.750 -7.136 1.00 71.62 124 LYS A O 1
ATOM 984 N N . ASP A 1 125 ? -1.106 -9.143 -5.446 1.00 65.38 125 ASP A N 1
ATOM 985 C CA . ASP A 1 125 ? 0.171 -9.585 -5.998 1.00 65.38 125 ASP A CA 1
ATOM 986 C C . ASP A 1 125 ? -0.023 -10.554 -7.186 1.00 65.38 125 ASP A C 1
ATOM 988 O O . ASP A 1 125 ? -1.141 -10.942 -7.536 1.00 65.38 125 ASP A O 1
ATOM 992 N N . TYR A 1 126 ? 1.076 -10.984 -7.807 1.00 60.81 126 TYR A N 1
ATOM 993 C CA . TYR A 1 126 ? 1.074 -11.953 -8.911 1.00 60.81 126 TYR A CA 1
ATOM 994 C C . TYR A 1 126 ? 0.428 -13.314 -8.578 1.00 60.81 126 TYR A C 1
ATOM 996 O O . TYR A 1 126 ? 0.107 -14.085 -9.486 1.00 60.81 126 TYR A O 1
ATOM 1004 N N . GLN A 1 127 ? 0.263 -13.643 -7.294 1.00 65.06 127 GLN A N 1
ATOM 1005 C CA . GLN A 1 127 ? -0.404 -14.857 -6.822 1.00 65.06 127 GLN A CA 1
ATOM 1006 C C . GLN A 1 127 ? -1.893 -14.626 -6.523 1.00 65.06 127 GLN A C 1
ATOM 1008 O O . GLN A 1 127 ? -2.601 -15.586 -6.218 1.00 65.06 127 GLN A O 1
ATOM 1013 N N . GLY A 1 128 ? -2.381 -13.388 -6.643 1.00 67.88 128 GLY A N 1
ATOM 1014 C CA . GLY A 1 128 ? -3.751 -12.994 -6.324 1.00 67.88 128 GLY A CA 1
ATOM 1015 C C . GLY A 1 128 ? -3.971 -12.631 -4.851 1.00 67.88 128 GLY A C 1
ATOM 1016 O O . GLY A 1 128 ? -5.120 -12.430 -4.452 1.00 67.88 128 GLY A O 1
ATOM 1017 N N . VAL A 1 129 ? -2.907 -12.545 -4.048 1.00 74.56 129 VAL A N 1
ATOM 1018 C CA . VAL A 1 129 ? -2.954 -12.203 -2.619 1.00 74.56 129 VAL A CA 1
ATOM 1019 C C . VAL A 1 129 ? -3.150 -10.700 -2.473 1.00 74.56 129 VAL A C 1
ATOM 1021 O O . VAL A 1 129 ? -2.352 -9.924 -2.990 1.00 74.56 129 VAL A O 1
ATOM 1024 N N . MET A 1 130 ? -4.198 -10.273 -1.763 1.00 78.25 130 MET A N 1
ATOM 1025 C CA . MET A 1 130 ? -4.410 -8.849 -1.491 1.00 78.25 130 MET A CA 1
ATOM 1026 C C . MET A 1 130 ? -3.327 -8.316 -0.550 1.00 78.25 130 MET A C 1
ATOM 1028 O O . MET A 1 130 ? -2.954 -8.969 0.428 1.00 78.25 130 MET A O 1
ATOM 1032 N N . CYS A 1 131 ? -2.894 -7.091 -0.813 1.00 76.56 131 CYS A N 1
ATOM 1033 C CA . CYS A 1 131 ? -1.938 -6.314 -0.047 1.00 76.56 131 CYS A CA 1
ATOM 1034 C C . CYS A 1 131 ? -2.501 -4.910 0.193 1.00 76.56 131 CYS A C 1
ATOM 1036 O O . CYS A 1 131 ? -3.187 -4.352 -0.669 1.00 76.56 131 CYS A O 1
ATOM 1038 N N . ALA A 1 132 ? -2.192 -4.328 1.354 1.00 81.00 132 ALA A N 1
ATOM 1039 C CA . ALA A 1 132 ? -2.552 -2.955 1.678 1.00 81.00 132 ALA A CA 1
ATOM 1040 C C . ALA A 1 132 ? -1.368 -2.175 2.232 1.00 81.00 132 ALA A C 1
ATOM 1042 O O . ALA A 1 132 ? -0.751 -2.599 3.204 1.00 81.00 132 ALA A O 1
ATOM 1043 N N . THR A 1 133 ? -1.119 -0.990 1.684 1.00 81.19 133 THR A N 1
ATOM 1044 C CA . THR A 1 133 ? -0.219 -0.006 2.299 1.00 81.19 133 THR A CA 1
ATOM 1045 C C . THR A 1 133 ? -1.037 1.153 2.825 1.00 81.19 133 THR A C 1
ATOM 1047 O O . THR A 1 133 ? -1.815 1.743 2.076 1.00 81.19 133 THR A O 1
ATOM 1050 N N . VAL A 1 134 ? -0.866 1.470 4.105 1.00 83.44 134 VAL A N 1
ATOM 1051 C CA . VAL A 1 134 ? -1.522 2.581 4.789 1.00 83.44 134 VAL A CA 1
ATOM 1052 C C . VAL A 1 134 ? -0.479 3.626 5.149 1.00 83.44 134 VAL A C 1
ATOM 1054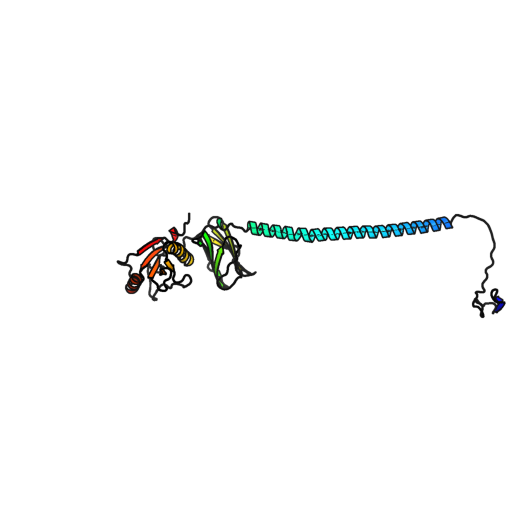 O O . VAL A 1 134 ? 0.353 3.387 6.022 1.00 83.44 134 VAL A O 1
ATOM 1057 N N . ASP A 1 135 ? -0.588 4.800 4.540 1.00 84.75 135 ASP A N 1
ATOM 1058 C CA . ASP A 1 135 ? 0.173 5.984 4.922 1.00 84.75 135 ASP A CA 1
ATOM 1059 C C . ASP A 1 135 ? -0.733 6.932 5.690 1.00 84.75 135 ASP A C 1
ATOM 1061 O O . ASP A 1 135 ? -1.848 7.252 5.262 1.00 84.75 135 ASP A O 1
ATOM 1065 N N . TYR A 1 136 ? -0.260 7.419 6.829 1.00 87.06 136 TYR A N 1
ATOM 1066 C CA . TYR A 1 136 ? -0.992 8.407 7.601 1.00 87.06 136 TYR A CA 1
ATOM 1067 C C . TYR A 1 136 ? -0.065 9.467 8.175 1.00 87.06 136 TYR A C 1
ATOM 1069 O O . TYR A 1 136 ? 1.053 9.201 8.612 1.00 87.06 136 TYR A O 1
ATOM 1077 N N . HIS A 1 137 ? -0.564 10.695 8.213 1.00 85.38 137 HIS A N 1
ATOM 1078 C CA . HIS A 1 137 ? 0.088 11.836 8.828 1.00 85.38 137 HIS A CA 1
ATOM 1079 C C . HIS A 1 137 ? -0.945 12.633 9.626 1.00 85.38 137 HIS A C 1
ATOM 1081 O O . HIS A 1 137 ? -1.798 13.316 9.057 1.00 85.38 137 HIS A O 1
ATOM 1087 N N . GLN A 1 138 ? -0.844 12.574 10.951 1.00 80.19 138 GLN A N 1
ATOM 1088 C CA . GLN A 1 138 ? -1.663 13.319 11.909 1.00 80.19 138 GLN A CA 1
ATOM 1089 C C . GLN A 1 138 ? -0.826 14.389 12.625 1.00 80.19 138 GLN A C 1
ATOM 1091 O O . GLN A 1 138 ? 0.390 14.469 12.457 1.00 80.19 138 GLN A O 1
ATOM 1096 N N . GLN A 1 139 ? -1.462 15.216 13.461 1.00 74.38 139 GLN A N 1
ATOM 1097 C CA . GLN A 1 139 ? -0.747 16.221 14.265 1.00 74.38 139 GLN A CA 1
ATOM 1098 C C . GLN A 1 139 ? 0.299 15.614 15.212 1.00 74.38 139 GLN A C 1
ATOM 1100 O O . GLN A 1 139 ? 1.334 16.240 15.442 1.00 74.38 139 GLN A O 1
ATOM 1105 N N . ASP A 1 140 ? 0.033 14.411 15.725 1.00 69.75 140 ASP A N 1
ATOM 1106 C CA . ASP A 1 140 ? 0.820 13.780 16.788 1.00 69.75 140 ASP A CA 1
ATOM 1107 C C . ASP A 1 140 ? 1.733 12.646 16.280 1.00 69.75 140 ASP A C 1
ATOM 1109 O O . ASP A 1 140 ? 2.479 12.054 17.062 1.00 69.75 140 ASP A O 1
ATOM 1113 N N . GLY A 1 141 ? 1.732 12.366 14.970 1.00 75.19 141 GLY A N 1
ATOM 1114 C CA . GLY A 1 141 ? 2.609 11.364 14.366 1.00 75.19 141 GLY A CA 1
ATOM 1115 C C . GLY A 1 141 ? 2.266 11.027 12.918 1.00 75.19 141 GLY A C 1
ATOM 1116 O O . GLY A 1 141 ? 1.154 11.263 12.448 1.00 75.19 141 GLY A O 1
ATOM 1117 N N . SER A 1 142 ? 3.234 10.444 12.219 1.00 83.19 142 SER A N 1
ATOM 1118 C CA . SER A 1 142 ? 3.068 9.871 10.885 1.00 83.19 142 SER A CA 1
ATOM 1119 C C . SER A 1 142 ? 3.612 8.450 10.854 1.00 83.19 142 SER A C 1
ATOM 1121 O O . SER A 1 142 ? 4.526 8.129 11.619 1.00 83.19 142 SER A O 1
ATOM 1123 N N . GLY A 1 143 ? 3.087 7.619 9.966 1.00 81.00 143 GLY A N 1
ATOM 1124 C CA . GLY A 1 143 ? 3.554 6.253 9.790 1.00 81.00 143 GLY A CA 1
ATOM 1125 C C . GLY A 1 143 ? 3.123 5.661 8.458 1.00 81.00 143 GLY A C 1
ATOM 1126 O O . GLY A 1 143 ? 2.184 6.144 7.829 1.00 81.00 143 GLY A O 1
ATOM 1127 N N . GLU A 1 144 ? 3.833 4.609 8.077 1.00 81.31 144 GLU A N 1
ATOM 1128 C CA . GLU A 1 144 ? 3.542 3.747 6.939 1.00 81.31 144 GLU A CA 1
ATOM 1129 C C . GLU A 1 144 ? 3.445 2.313 7.470 1.00 81.31 144 GLU A C 1
ATOM 1131 O O . GLU A 1 144 ? 4.295 1.872 8.254 1.00 81.31 144 GLU A O 1
ATOM 1136 N N . VAL A 1 145 ? 2.377 1.605 7.105 1.00 77.25 145 VAL A N 1
ATOM 1137 C CA . VAL A 1 145 ? 2.121 0.230 7.549 1.00 77.25 145 VAL A CA 1
ATOM 1138 C C . VAL A 1 145 ? 1.690 -0.612 6.357 1.00 77.25 145 VAL A C 1
ATOM 1140 O O . VAL A 1 145 ? 0.830 -0.201 5.584 1.00 77.25 145 VAL A O 1
ATOM 1143 N N . TYR A 1 146 ? 2.277 -1.798 6.234 1.00 77.81 146 TYR A N 1
ATOM 1144 C CA . TYR A 1 146 ? 2.006 -2.751 5.164 1.00 77.81 146 TYR A CA 1
ATOM 1145 C C . TYR A 1 146 ? 1.259 -3.976 5.703 1.00 77.81 146 TYR A C 1
ATOM 1147 O O . TYR A 1 146 ? 1.567 -4.445 6.797 1.00 77.81 146 TYR A O 1
ATOM 1155 N N . PHE A 1 147 ? 0.308 -4.490 4.925 1.00 77.00 147 PHE A N 1
ATOM 1156 C CA . PHE A 1 147 ? -0.520 -5.658 5.225 1.00 77.00 147 PHE A CA 1
ATOM 1157 C C . PHE A 1 147 ? -0.586 -6.594 4.011 1.00 77.00 147 PHE A C 1
ATOM 1159 O O . PHE A 1 147 ? -0.594 -6.131 2.872 1.00 77.00 147 PHE A O 1
ATOM 1166 N N . GLU A 1 148 ? -0.684 -7.902 4.256 1.00 74.62 148 GLU A N 1
ATOM 1167 C CA . GLU A 1 148 ? -0.795 -8.959 3.239 1.00 74.62 148 GLU A CA 1
ATOM 1168 C C . GLU A 1 148 ? -1.760 -10.052 3.741 1.00 74.62 148 GLU A C 1
ATOM 1170 O O . GLU A 1 148 ? -1.604 -10.534 4.866 1.00 74.62 148 GLU A O 1
ATOM 1175 N N . TRP A 1 149 ? -2.745 -10.460 2.931 1.00 77.31 149 TRP A N 1
ATOM 1176 C CA . TRP A 1 149 ? -3.799 -11.413 3.328 1.00 77.31 149 TRP A CA 1
ATOM 1177 C C . TRP A 1 149 ? -3.583 -12.818 2.749 1.00 77.31 149 TRP A C 1
ATOM 1179 O O . TRP A 1 149 ? -4.059 -13.127 1.660 1.00 77.31 149 TRP A O 1
ATOM 1189 N N . LYS A 1 150 ? -2.911 -13.703 3.496 1.00 69.62 150 LYS A N 1
ATOM 1190 C CA . LYS A 1 150 ? -2.623 -15.086 3.063 1.00 69.62 150 LYS A CA 1
ATOM 1191 C C . LYS A 1 150 ? -3.785 -16.045 3.342 1.00 69.62 150 LYS A C 1
ATOM 1193 O O . LYS A 1 150 ? -4.352 -16.041 4.431 1.00 69.62 150 LYS A O 1
ATOM 1198 N N . GLU A 1 151 ? -4.104 -16.904 2.372 1.00 57.19 151 GLU A N 1
ATOM 1199 C CA . GLU A 1 151 ? -5.030 -18.026 2.568 1.00 57.19 151 GLU A CA 1
ATOM 1200 C C . GLU A 1 151 ? -4.462 -18.978 3.645 1.00 57.19 151 GLU A C 1
ATOM 1202 O O . GLU A 1 151 ? -3.320 -19.411 3.531 1.00 57.19 151 GLU A O 1
ATOM 1207 N N . ASP A 1 152 ? -5.260 -19.283 4.676 1.00 45.69 152 ASP A N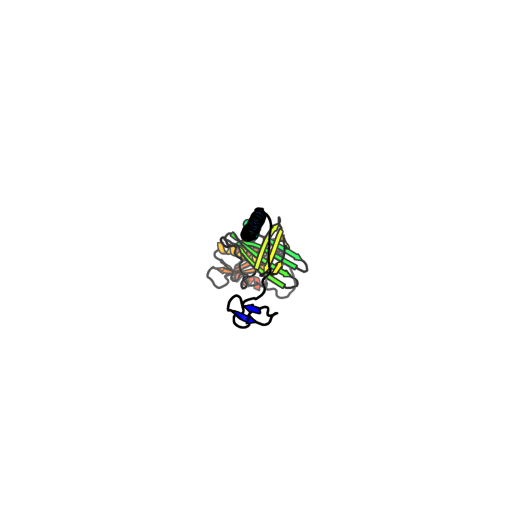 1
ATOM 1208 C CA . ASP A 1 152 ? -5.066 -20.262 5.777 1.00 45.69 152 ASP A CA 1
ATOM 1209 C C . ASP A 1 152 ? -4.750 -19.729 7.182 1.00 45.69 152 ASP A C 1
ATOM 1211 O O . ASP A 1 152 ? -4.988 -20.442 8.160 1.00 45.69 152 ASP A O 1
ATOM 1215 N N . GLU A 1 153 ? -4.347 -18.478 7.348 1.00 40.97 153 GLU A N 1
ATOM 1216 C CA . GLU A 1 153 ? -4.311 -17.849 8.665 1.00 40.97 153 GLU A CA 1
ATOM 1217 C C . GLU A 1 153 ? -4.819 -16.421 8.510 1.00 40.97 153 GLU A C 1
ATOM 1219 O O . GLU A 1 153 ? -4.403 -15.684 7.621 1.00 40.97 153 GLU A O 1
ATOM 1224 N N . PHE A 1 154 ? -5.754 -16.030 9.375 1.00 46.16 154 PHE A N 1
ATOM 1225 C CA . PHE A 1 154 ? -6.110 -14.633 9.583 1.00 46.16 154 PHE A CA 1
ATOM 1226 C C . PHE A 1 154 ? -4.859 -13.940 10.141 1.00 46.16 154 PHE A C 1
ATOM 1228 O O . PHE A 1 154 ? -4.685 -13.810 11.353 1.00 46.16 154 PHE A O 1
ATOM 1235 N N . CYS A 1 155 ? -3.909 -13.627 9.265 1.00 42.31 155 CYS A N 1
ATOM 1236 C CA . CYS A 1 155 ? -2.616 -13.112 9.651 1.00 42.31 155 CYS A CA 1
ATOM 1237 C C . CYS A 1 155 ? -2.703 -11.594 9.699 1.00 42.31 155 CYS A C 1
ATOM 1239 O O . CYS A 1 155 ? -2.572 -10.888 8.706 1.00 42.31 155 CYS A O 1
ATOM 1241 N N . GLN A 1 156 ? -2.849 -11.102 10.919 1.00 49.28 156 GLN A N 1
ATOM 1242 C CA . GLN A 1 156 ? -2.005 -10.016 11.390 1.00 49.28 156 GLN A CA 1
ATOM 1243 C C . GLN A 1 156 ? -0.581 -10.178 10.809 1.00 49.28 156 GLN A C 1
ATOM 1245 O O . GLN A 1 156 ? 0.060 -11.187 11.102 1.00 49.28 156 GLN A O 1
ATOM 1250 N N . ILE A 1 157 ? -0.087 -9.244 9.982 1.00 46.69 157 ILE A N 1
ATOM 1251 C CA . ILE A 1 157 ? 1.325 -9.242 9.550 1.00 46.69 157 ILE A CA 1
ATOM 1252 C C . ILE A 1 157 ? 1.936 -7.843 9.638 1.00 46.69 157 ILE A C 1
ATOM 1254 O O . ILE A 1 157 ? 1.620 -6.944 8.869 1.00 46.69 157 ILE A O 1
ATOM 1258 N N . THR A 1 158 ? 2.816 -7.734 10.635 1.00 40.62 158 THR A N 1
ATOM 1259 C CA . THR A 1 158 ? 4.188 -7.209 10.627 1.00 40.62 158 THR A CA 1
ATOM 1260 C C . THR A 1 158 ? 4.502 -6.070 9.646 1.00 40.62 158 THR A C 1
ATOM 1262 O O . THR A 1 158 ? 5.039 -6.270 8.558 1.00 40.62 158 THR A O 1
ATOM 1265 N N . SER A 1 159 ? 4.337 -4.839 10.143 1.00 40.53 159 SER A N 1
ATOM 1266 C CA . SER A 1 159 ? 5.329 -3.784 9.899 1.00 40.53 159 SER A CA 1
ATOM 1267 C C . SER A 1 159 ? 6.707 -4.364 10.214 1.00 40.53 159 SER A C 1
ATOM 1269 O O . SER A 1 159 ? 6.851 -5.047 11.226 1.00 40.53 159 SER A O 1
ATOM 1271 N N . THR A 1 160 ? 7.699 -4.107 9.366 1.00 43.09 160 THR A N 1
ATOM 1272 C CA . THR A 1 160 ? 9.034 -4.728 9.335 1.00 43.09 160 THR A CA 1
ATOM 1273 C C . THR A 1 160 ? 9.831 -4.775 10.651 1.00 43.09 160 THR A C 1
ATOM 1275 O O . THR A 1 160 ? 10.894 -5.386 10.642 1.00 43.09 160 THR A O 1
ATOM 1278 N N . GLU A 1 161 ? 9.338 -4.263 11.788 1.00 44.38 161 GLU A N 1
ATOM 1279 C CA . GLU A 1 161 ? 9.899 -4.523 13.126 1.00 44.38 161 GLU A CA 1
ATOM 1280 C C . GLU A 1 161 ? 8.884 -4.622 14.307 1.00 44.38 161 GLU A C 1
ATOM 1282 O O . GLU A 1 161 ? 9.337 -4.709 15.447 1.00 44.38 161 GLU A O 1
ATOM 1287 N N . ASP A 1 162 ? 7.550 -4.628 14.124 1.00 51.00 162 ASP A N 1
ATOM 1288 C CA . ASP A 1 162 ? 6.612 -4.492 15.272 1.00 51.00 162 ASP A CA 1
ATOM 1289 C C . ASP A 1 162 ? 5.229 -5.163 15.032 1.00 51.00 162 ASP A C 1
ATOM 1291 O O . ASP A 1 162 ? 4.397 -4.672 14.265 1.00 51.00 162 ASP A O 1
ATOM 1295 N N . ASP A 1 163 ? 4.952 -6.278 15.723 1.00 53.38 163 ASP A N 1
ATOM 1296 C CA . ASP A 1 163 ? 3.774 -7.165 15.556 1.00 53.38 163 ASP A CA 1
ATOM 1297 C C . ASP A 1 163 ? 2.438 -6.613 16.125 1.00 53.38 163 ASP A C 1
ATOM 1299 O O . ASP A 1 163 ? 1.579 -7.367 16.581 1.00 53.38 163 ASP A O 1
ATOM 1303 N N . ALA A 1 164 ? 2.232 -5.295 16.155 1.00 71.31 164 ALA A N 1
ATOM 1304 C CA . ALA A 1 164 ? 1.155 -4.684 16.946 1.00 71.31 164 ALA A CA 1
ATOM 1305 C C . ALA A 1 164 ? -0.010 -4.069 16.151 1.00 71.31 164 ALA A C 1
ATOM 1307 O O . ALA A 1 164 ? -0.945 -3.574 16.777 1.00 71.31 164 ALA A O 1
ATOM 1308 N N . TYR A 1 165 ? 0.021 -4.040 14.817 1.00 79.12 165 TYR A N 1
ATOM 1309 C CA . TYR A 1 165 ? -1.006 -3.338 14.038 1.00 79.12 165 TYR A CA 1
ATOM 1310 C C . TYR A 1 165 ? -2.184 -4.234 13.636 1.00 79.12 165 TYR A C 1
ATOM 1312 O O . TYR A 1 165 ? -2.001 -5.391 13.264 1.00 79.12 165 TYR A O 1
ATOM 1320 N N . GLU A 1 166 ? -3.389 -3.664 13.661 1.00 79.25 166 GLU A N 1
ATOM 1321 C CA . GLU A 1 166 ? -4.617 -4.261 13.126 1.00 79.25 166 GLU A CA 1
ATOM 1322 C C . GLU A 1 166 ? -5.288 -3.268 12.173 1.00 79.25 166 GLU A C 1
ATOM 1324 O O . GLU A 1 166 ? -5.461 -2.092 12.514 1.00 79.25 166 GLU A O 1
ATOM 1329 N N . ILE A 1 167 ? -5.694 -3.742 10.995 1.00 82.75 167 ILE A N 1
ATOM 1330 C CA . ILE A 1 167 ? -6.416 -2.956 9.993 1.00 82.75 167 ILE A CA 1
ATOM 1331 C C . ILE A 1 167 ? -7.835 -3.496 9.819 1.00 82.75 167 ILE A C 1
ATOM 1333 O O . ILE A 1 167 ? -8.058 -4.704 9.786 1.00 82.75 167 ILE A O 1
ATOM 1337 N N . PHE A 1 168 ? -8.791 -2.584 9.686 1.00 84.69 168 PHE A N 1
ATOM 1338 C CA . PHE A 1 168 ? -10.167 -2.882 9.314 1.00 84.69 168 PHE A CA 1
ATOM 1339 C C . PHE A 1 168 ? -10.506 -2.047 8.085 1.00 84.69 168 PHE A C 1
ATOM 1341 O O . PHE A 1 168 ? -10.371 -0.821 8.118 1.00 84.69 168 PHE A O 1
ATOM 1348 N N . LEU A 1 169 ? -10.918 -2.721 7.017 1.00 86.31 169 LEU A N 1
ATOM 1349 C CA . LEU A 1 169 ? -11.258 -2.118 5.736 1.00 86.31 169 LEU A CA 1
ATOM 1350 C C . LEU A 1 169 ? -12.655 -2.554 5.336 1.00 86.31 169 LEU A C 1
ATOM 1352 O O . LEU A 1 169 ? -12.907 -3.752 5.259 1.00 86.31 169 LEU A O 1
ATOM 1356 N N . GLU A 1 170 ? -13.524 -1.594 5.050 1.00 86.75 170 GLU A N 1
ATOM 1357 C CA . GLU A 1 170 ? -14.872 -1.833 4.542 1.00 86.75 170 GLU A CA 1
ATOM 1358 C C . GLU A 1 170 ? -15.071 -1.072 3.232 1.00 86.75 170 GLU A C 1
ATOM 1360 O O . GLU A 1 170 ? -14.784 0.126 3.148 1.00 86.75 170 GLU A O 1
ATOM 1365 N N . GLN A 1 171 ? -15.553 -1.770 2.205 1.00 87.38 171 GLN A N 1
ATOM 1366 C CA . GLN A 1 171 ? -15.899 -1.164 0.924 1.00 87.38 171 GLN A CA 1
ATOM 1367 C C . GLN A 1 171 ? -17.265 -0.460 1.038 1.00 87.38 171 GLN A C 1
ATOM 1369 O O . GLN A 1 171 ? -18.275 -1.113 1.300 1.00 87.38 171 GLN A O 1
ATOM 1374 N N . ASP A 1 172 ? -17.319 0.855 0.795 1.00 85.81 172 ASP A N 1
ATOM 1375 C CA . ASP A 1 172 ? -18.561 1.649 0.769 1.00 85.81 172 ASP A CA 1
ATOM 1376 C C . ASP A 1 172 ? -18.762 2.271 -0.620 1.00 85.81 172 ASP A C 1
ATOM 1378 O O . ASP A 1 172 ? -18.345 3.392 -0.926 1.00 85.81 172 ASP A O 1
ATOM 1382 N N . GLY A 1 173 ? -19.376 1.500 -1.520 1.00 86.94 173 GLY A N 1
ATOM 1383 C CA . GLY A 1 173 ? -19.490 1.886 -2.924 1.00 86.94 173 GLY A CA 1
ATOM 1384 C C . GLY A 1 173 ? -18.109 1.999 -3.574 1.00 86.94 173 GLY A C 1
ATOM 1385 O O . GLY A 1 173 ? -17.387 1.012 -3.651 1.00 86.94 173 GLY A O 1
ATOM 1386 N N . THR A 1 174 ? -17.753 3.193 -4.057 1.00 86.88 174 THR A N 1
ATOM 1387 C CA . THR A 1 174 ? -16.420 3.480 -4.627 1.00 86.88 174 THR A CA 1
ATOM 1388 C C . THR A 1 174 ? -15.417 3.983 -3.594 1.00 86.88 174 THR A C 1
ATOM 1390 O O . THR A 1 174 ? -14.270 4.238 -3.947 1.00 86.88 174 THR A O 1
ATOM 1393 N N . ASP A 1 175 ? -15.853 4.212 -2.359 1.00 90.81 175 ASP A N 1
ATOM 1394 C CA . ASP A 1 175 ? -15.022 4.722 -1.276 1.00 90.81 175 ASP A CA 1
ATOM 1395 C C . ASP A 1 175 ? -14.611 3.567 -0.352 1.00 90.81 175 ASP A C 1
ATOM 1397 O O . ASP A 1 175 ? -15.195 2.482 -0.368 1.00 90.81 175 ASP A O 1
ATOM 1401 N N . LEU A 1 176 ? -13.589 3.810 0.464 1.00 91.19 176 LEU A N 1
ATOM 1402 C CA . LEU A 1 176 ? -13.039 2.833 1.396 1.00 91.19 176 LEU A CA 1
ATOM 1403 C C . LEU A 1 176 ? -13.090 3.393 2.814 1.00 91.19 176 LEU A C 1
ATOM 1405 O O . LEU A 1 176 ? -12.609 4.498 3.064 1.00 91.19 176 LEU A O 1
ATOM 1409 N N . VAL A 1 177 ? -13.646 2.642 3.758 1.00 90.81 177 VAL A N 1
ATOM 1410 C CA . VAL A 1 177 ? -13.642 3.004 5.178 1.00 90.81 177 VAL A CA 1
ATOM 1411 C C . VAL A 1 177 ? -12.498 2.274 5.871 1.00 90.81 177 VAL A C 1
ATOM 1413 O O . VAL A 1 177 ? -12.447 1.048 5.885 1.00 90.81 177 VAL A O 1
ATOM 1416 N N . LEU A 1 178 ? -11.582 3.042 6.461 1.00 91.38 178 LEU A N 1
ATOM 1417 C CA . LEU A 1 178 ? -10.392 2.547 7.148 1.00 91.38 178 LEU A CA 1
ATOM 1418 C C . LEU A 1 178 ? -10.501 2.737 8.664 1.00 91.38 178 LEU A C 1
ATOM 1420 O O . LEU A 1 178 ? -10.758 3.840 9.151 1.00 91.38 178 LEU A O 1
ATOM 1424 N N . SER A 1 179 ? -10.158 1.696 9.419 1.00 88.50 179 SER A N 1
ATOM 1425 C CA . SER A 1 179 ? -9.691 1.831 10.801 1.00 88.50 179 SER A CA 1
ATOM 1426 C C . SER A 1 179 ? -8.334 1.156 10.974 1.00 88.50 179 SER A C 1
ATOM 1428 O O . SER A 1 179 ? -8.112 0.058 10.473 1.00 88.50 179 SER A O 1
ATOM 1430 N N . LEU A 1 180 ? -7.437 1.807 11.710 1.00 87.31 180 LEU A N 1
ATOM 1431 C CA . LEU A 1 180 ? -6.090 1.325 12.000 1.00 87.31 180 LEU A CA 1
ATOM 1432 C C . LEU A 1 180 ? -5.861 1.383 13.507 1.00 87.31 180 LEU A C 1
ATOM 1434 O O . LEU A 1 180 ? -6.028 2.437 14.128 1.00 87.31 180 LEU A O 1
ATOM 1438 N N . LYS A 1 181 ? -5.449 0.264 14.093 1.00 85.06 181 LYS A N 1
ATOM 1439 C CA . LYS A 1 181 ? -5.093 0.161 15.508 1.00 85.06 181 LYS A CA 1
ATOM 1440 C C . LYS A 1 181 ? -3.649 -0.268 15.663 1.00 85.06 181 LYS A C 1
ATOM 1442 O O . LYS A 1 181 ? -3.140 -1.020 14.837 1.00 85.06 181 LYS A O 1
ATOM 1447 N N . LYS A 1 182 ? -3.027 0.173 16.753 1.00 83.56 182 LYS A N 1
ATOM 1448 C CA . LYS A 1 182 ? -1.780 -0.389 17.269 1.00 83.56 182 LYS A CA 1
ATOM 1449 C C . LYS A 1 182 ? -2.011 -0.835 18.709 1.00 83.56 182 LYS A C 1
ATOM 1451 O O . LYS A 1 182 ? -2.345 -0.021 19.567 1.00 83.56 182 LYS A O 1
ATOM 1456 N N . GLU A 1 183 ? -1.859 -2.127 18.972 1.00 78.38 183 GLU A N 1
ATOM 1457 C CA . GLU A 1 183 ? -2.200 -2.780 20.239 1.00 78.38 183 GLU A CA 1
ATOM 1458 C C . GLU A 1 183 ? -3.651 -2.490 20.677 1.00 78.38 183 GLU A C 1
ATOM 1460 O O . GLU A 1 183 ? -4.600 -3.071 20.166 1.00 78.38 183 GLU A O 1
ATOM 1465 N N . SER A 1 184 ? -3.841 -1.574 21.631 1.00 74.56 184 SER A N 1
ATOM 1466 C CA . SER A 1 184 ? -5.153 -1.161 22.153 1.00 74.56 184 SER A CA 1
ATOM 1467 C C . SER A 1 184 ? -5.519 0.284 21.800 1.00 74.56 184 SER A C 1
ATOM 1469 O O . SER A 1 184 ? -6.581 0.769 22.196 1.00 74.56 184 SER A O 1
ATOM 1471 N N . GLU A 1 185 ? -4.655 0.976 21.058 1.00 83.00 185 GLU A N 1
ATOM 1472 C CA . GLU A 1 185 ? -4.828 2.365 20.653 1.00 83.00 185 GLU A CA 1
ATOM 1473 C C . GLU A 1 185 ? -5.389 2.447 19.228 1.00 83.00 185 GLU A C 1
ATOM 1475 O O . GLU A 1 185 ? -4.862 1.839 18.296 1.00 83.00 185 GLU A O 1
ATOM 1480 N N . ASN A 1 186 ? -6.470 3.213 19.051 1.00 85.81 186 ASN A N 1
ATOM 1481 C CA . ASN A 1 186 ? -6.987 3.534 17.723 1.00 85.81 186 ASN A CA 1
ATOM 1482 C C . ASN A 1 186 ? -6.156 4.676 17.140 1.00 85.81 186 ASN A C 1
ATOM 1484 O O . ASN A 1 186 ? -6.251 5.803 17.624 1.00 85.81 186 ASN A O 1
ATOM 1488 N N . ILE A 1 187 ? -5.383 4.386 16.096 1.00 88.06 187 ILE A N 1
ATOM 1489 C CA . ILE A 1 187 ? -4.656 5.402 15.331 1.00 88.06 187 ILE A CA 1
ATOM 1490 C C . ILE A 1 187 ? -5.634 6.101 14.389 1.00 88.06 187 ILE A C 1
ATOM 1492 O O . ILE A 1 18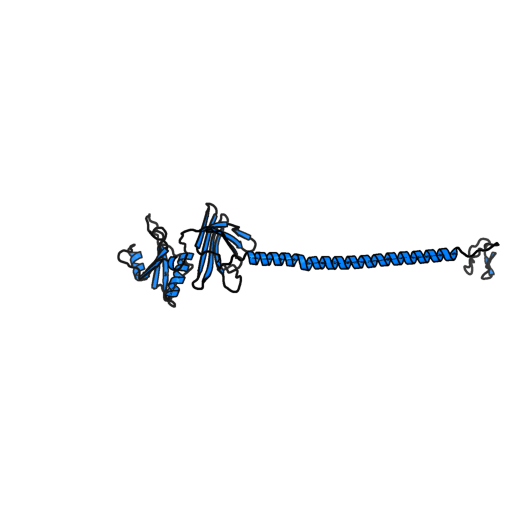7 ? -5.709 7.325 14.362 1.00 88.06 187 ILE A O 1
ATOM 1496 N N . LEU A 1 188 ? -6.417 5.324 13.640 1.00 88.75 188 LEU A N 1
ATOM 1497 C CA . LEU A 1 188 ? -7.456 5.809 12.734 1.00 88.75 188 LEU A CA 1
ATOM 1498 C C . LEU A 1 188 ? -8.756 5.073 13.047 1.00 88.75 188 LEU A C 1
ATOM 1500 O O . LEU A 1 188 ? -8.751 3.856 13.226 1.00 88.75 188 LEU A O 1
ATOM 1504 N N . GLN A 1 189 ? -9.867 5.800 13.103 1.00 90.38 189 GLN A N 1
ATOM 1505 C CA . GLN A 1 189 ? -11.181 5.227 13.377 1.00 90.38 189 GLN A CA 1
ATOM 1506 C C . GLN A 1 189 ? -12.183 5.708 12.330 1.00 90.38 189 GLN A C 1
ATOM 1508 O O . GLN A 1 189 ? -12.443 6.907 12.247 1.00 90.38 189 GLN A O 1
ATOM 1513 N N . GLU A 1 190 ? -12.729 4.764 11.560 1.00 89.81 190 GLU A N 1
ATOM 1514 C CA . GLU A 1 190 ? -13.797 4.980 10.569 1.00 89.81 190 GLU A CA 1
ATOM 1515 C C . GLU A 1 190 ? -13.516 6.151 9.608 1.00 89.81 190 GLU A C 1
ATOM 1517 O O . GLU A 1 190 ? -14.350 7.028 9.368 1.00 89.81 190 GLU A O 1
ATOM 1522 N N . VAL A 1 191 ? -12.304 6.195 9.058 1.00 91.94 191 VAL A N 1
ATOM 1523 C CA . VAL A 1 191 ? -11.902 7.221 8.097 1.00 91.94 191 VAL A CA 1
ATOM 1524 C C . VAL A 1 191 ? -12.368 6.815 6.705 1.00 91.94 191 VAL A C 1
ATOM 1526 O O . VAL A 1 191 ? -11.826 5.886 6.117 1.00 91.94 191 VAL A O 1
ATOM 1529 N N . THR A 1 192 ? -13.343 7.537 6.156 1.00 94.06 192 THR A N 1
ATOM 1530 C CA . THR A 1 192 ? -13.755 7.382 4.755 1.00 94.06 192 THR A CA 1
ATOM 1531 C C . THR A 1 192 ? -12.725 8.008 3.814 1.00 94.06 192 THR A C 1
ATOM 1533 O O . THR A 1 192 ? -12.397 9.194 3.937 1.00 94.06 192 THR A O 1
ATOM 1536 N N . LEU A 1 193 ? -12.243 7.215 2.865 1.00 91.81 193 LEU A N 1
ATOM 1537 C CA . LEU A 1 193 ? -11.245 7.553 1.861 1.00 91.81 193 LEU A CA 1
ATOM 1538 C C . LEU A 1 193 ? -11.872 7.474 0.470 1.00 91.81 193 LEU A C 1
ATOM 1540 O O . LEU A 1 193 ? -12.592 6.532 0.152 1.00 91.81 193 LEU A O 1
ATOM 1544 N N . GLN A 1 194 ? -11.565 8.454 -0.372 1.00 89.38 194 GLN A N 1
ATOM 1545 C CA . GLN A 1 194 ? -12.092 8.522 -1.731 1.00 89.38 194 GLN A CA 1
ATOM 1546 C C . GLN A 1 194 ? -11.132 7.854 -2.703 1.00 89.38 194 GLN A C 1
ATOM 1548 O O . GLN A 1 194 ? -9.934 8.160 -2.678 1.00 89.38 194 GLN A O 1
ATOM 1553 N N . LYS A 1 195 ? -11.650 7.020 -3.608 1.00 85.31 195 LYS A N 1
ATOM 1554 C CA . LYS A 1 195 ? -10.844 6.437 -4.684 1.00 85.31 195 LYS A CA 1
ATOM 1555 C C . LYS A 1 195 ? -10.302 7.526 -5.607 1.00 85.31 195 LYS A C 1
ATOM 1557 O O . LYS A 1 195 ? -11.058 8.333 -6.152 1.00 85.31 195 LYS A O 1
ATOM 1562 N N . GLN A 1 196 ? -8.989 7.546 -5.812 1.00 72.88 196 GLN A N 1
ATOM 1563 C CA . GLN A 1 196 ? -8.327 8.499 -6.696 1.00 72.88 196 GLN A CA 1
ATOM 1564 C C . GLN A 1 196 ? -7.718 7.811 -7.911 1.00 72.88 196 GLN A C 1
ATOM 1566 O O . GLN A 1 196 ? -7.239 6.682 -7.863 1.00 72.88 196 GLN A O 1
ATOM 1571 N N . LYS A 1 197 ? -7.611 8.585 -8.991 1.00 66.31 197 LYS A N 1
ATOM 1572 C CA . LYS A 1 197 ? -6.652 8.320 -10.065 1.00 66.31 197 LYS A CA 1
ATOM 1573 C C . LYS A 1 197 ? -5.311 8.910 -9.644 1.00 66.31 197 LYS A C 1
ATOM 1575 O O . LYS A 1 197 ? -5.075 10.117 -9.816 1.00 66.31 197 LYS A O 1
ATOM 1580 N N . TYR A 1 198 ? -4.486 8.089 -9.006 1.00 60.34 198 TYR A N 1
ATOM 1581 C CA . TYR A 1 198 ? -3.212 8.515 -8.443 1.00 60.34 198 TYR A CA 1
ATOM 1582 C C . TYR A 1 198 ? -2.130 7.456 -8.634 1.00 60.34 198 TYR A C 1
ATOM 1584 O O . TYR A 1 198 ? -2.407 6.260 -8.665 1.00 60.34 198 TYR A O 1
ATOM 1592 N N . LEU A 1 199 ? -0.901 7.936 -8.783 1.00 62.41 199 LEU A N 1
ATOM 1593 C CA . LEU A 1 199 ? 0.301 7.135 -8.911 1.00 62.41 199 LEU A CA 1
ATOM 1594 C C . LEU A 1 199 ? 1.140 7.383 -7.657 1.00 62.41 199 LEU A C 1
ATOM 1596 O O . LEU A 1 199 ? 1.538 8.520 -7.413 1.00 62.41 199 LEU A O 1
ATOM 1600 N N . ASN A 1 200 ? 1.379 6.348 -6.858 1.00 63.41 200 ASN A N 1
ATOM 1601 C CA . ASN A 1 200 ? 2.271 6.407 -5.703 1.00 63.41 200 ASN A CA 1
ATOM 1602 C C . ASN A 1 200 ? 3.373 5.344 -5.831 1.00 63.41 200 ASN A C 1
ATOM 1604 O O . ASN A 1 200 ? 3.319 4.482 -6.708 1.00 63.41 200 ASN A O 1
ATOM 1608 N N . HIS A 1 201 ? 4.378 5.427 -4.964 1.00 66.69 201 HIS A N 1
ATOM 1609 C CA . HIS A 1 201 ? 5.550 4.557 -5.006 1.00 66.69 201 HIS A CA 1
ATOM 1610 C C . HIS A 1 201 ? 5.185 3.068 -4.900 1.00 66.69 201 HIS A C 1
ATOM 1612 O O . HIS A 1 201 ? 5.644 2.264 -5.706 1.00 66.69 201 HIS A O 1
ATOM 1618 N N . THR A 1 202 ? 4.297 2.717 -3.970 1.00 66.06 202 THR A N 1
ATOM 1619 C CA . THR A 1 202 ? 3.838 1.343 -3.733 1.00 66.06 202 THR A CA 1
ATOM 1620 C C . THR A 1 202 ? 3.210 0.722 -4.980 1.00 66.06 202 THR A C 1
ATOM 1622 O O . THR A 1 202 ? 3.613 -0.360 -5.404 1.00 66.06 202 THR A O 1
ATOM 1625 N N . ASN A 1 203 ? 2.268 1.422 -5.613 1.00 68.00 203 ASN A N 1
ATOM 1626 C CA . ASN A 1 203 ? 1.547 0.908 -6.777 1.00 68.00 203 ASN A CA 1
ATOM 1627 C C . ASN A 1 203 ? 2.477 0.763 -7.984 1.00 68.00 203 ASN A C 1
ATOM 1629 O O . ASN A 1 203 ? 2.332 -0.161 -8.780 1.00 68.00 203 ASN A O 1
ATOM 1633 N N . VAL A 1 204 ? 3.456 1.664 -8.106 1.00 75.75 204 VAL A N 1
ATOM 1634 C CA . VAL A 1 204 ? 4.481 1.583 -9.147 1.00 75.75 204 VAL A CA 1
ATOM 1635 C C . VAL A 1 204 ? 5.371 0.362 -8.941 1.00 75.75 204 VAL A C 1
ATOM 1637 O O . VAL A 1 204 ? 5.549 -0.411 -9.879 1.00 75.75 204 VAL A O 1
ATOM 1640 N N . ILE A 1 205 ? 5.896 0.166 -7.729 1.00 74.12 205 ILE A N 1
ATOM 1641 C CA . ILE A 1 205 ? 6.766 -0.969 -7.395 1.00 74.12 205 ILE A CA 1
ATOM 1642 C C . ILE A 1 205 ? 6.056 -2.292 -7.645 1.00 74.12 205 ILE A C 1
ATOM 1644 O O . ILE A 1 205 ? 6.644 -3.196 -8.231 1.00 74.12 205 ILE A O 1
ATOM 1648 N N . LEU A 1 206 ? 4.798 -2.418 -7.232 1.00 71.00 206 LEU A N 1
ATOM 1649 C CA . LEU A 1 206 ? 4.072 -3.679 -7.349 1.00 71.00 206 LEU A CA 1
ATOM 1650 C C . LEU A 1 206 ? 3.629 -3.971 -8.785 1.00 71.00 206 LEU A C 1
ATOM 1652 O O . LEU A 1 206 ? 3.848 -5.084 -9.259 1.00 71.00 206 LEU A O 1
ATOM 1656 N N . GLY A 1 207 ? 3.109 -2.975 -9.511 1.00 73.94 207 GLY A N 1
ATOM 1657 C CA . GLY A 1 207 ? 2.807 -3.134 -10.938 1.00 73.94 207 GLY A CA 1
ATOM 1658 C C . GLY A 1 207 ? 4.058 -3.497 -11.745 1.00 73.94 207 GLY A C 1
ATOM 1659 O O . GLY A 1 207 ? 4.024 -4.385 -12.597 1.00 73.94 207 GLY A O 1
ATOM 1660 N N . LEU A 1 208 ? 5.195 -2.875 -11.418 1.00 82.06 208 LEU A N 1
ATOM 1661 C CA . LEU A 1 208 ? 6.480 -3.207 -12.023 1.00 82.06 208 LEU A CA 1
ATOM 1662 C C . LEU A 1 208 ? 6.970 -4.601 -11.607 1.00 82.06 208 LEU A C 1
ATOM 1664 O O . LEU A 1 208 ? 7.468 -5.333 -12.453 1.00 82.06 208 LEU A O 1
ATOM 1668 N N . LYS A 1 209 ? 6.815 -5.009 -10.345 1.00 78.38 209 LYS A N 1
ATOM 1669 C CA . LYS A 1 209 ? 7.170 -6.357 -9.878 1.00 78.38 209 LYS A CA 1
ATOM 1670 C C . LYS A 1 209 ? 6.405 -7.431 -10.647 1.00 78.38 209 LYS A C 1
ATOM 1672 O O . LYS A 1 209 ? 7.044 -8.327 -11.191 1.00 78.38 209 LYS A O 1
ATOM 1677 N N . ASN A 1 210 ? 5.080 -7.295 -10.741 1.00 76.25 210 ASN A N 1
ATOM 1678 C CA . ASN A 1 210 ? 4.224 -8.223 -11.482 1.00 76.25 210 ASN A CA 1
ATOM 1679 C C . ASN A 1 210 ? 4.697 -8.343 -12.941 1.00 76.25 210 ASN A C 1
ATOM 1681 O O . ASN A 1 210 ? 4.878 -9.446 -13.448 1.00 76.25 210 ASN A O 1
ATOM 1685 N N . TYR A 1 211 ? 5.000 -7.212 -13.586 1.00 84.75 211 TYR A N 1
ATOM 1686 C CA . TYR A 1 211 ? 5.554 -7.190 -14.939 1.00 84.75 211 TYR A CA 1
ATOM 1687 C C . TYR A 1 211 ? 6.926 -7.881 -15.060 1.00 84.75 211 TYR A C 1
ATOM 1689 O O . TYR A 1 211 ? 7.165 -8.685 -15.963 1.00 84.75 211 TYR A O 1
ATOM 1697 N N . LEU A 1 212 ? 7.863 -7.548 -14.169 1.00 85.44 212 LEU A N 1
ATOM 1698 C CA . LEU A 1 212 ? 9.242 -8.034 -14.236 1.00 85.44 212 LEU A CA 1
ATOM 1699 C C . LEU A 1 212 ? 9.344 -9.534 -13.952 1.00 85.44 212 LEU A C 1
ATOM 1701 O O . LEU A 1 212 ? 10.184 -10.201 -14.560 1.00 85.44 212 LEU A O 1
ATOM 1705 N N . GLU A 1 213 ? 8.485 -10.073 -13.088 1.00 80.25 213 GLU A N 1
ATOM 1706 C CA . GLU A 1 213 ? 8.412 -11.511 -12.822 1.00 80.25 213 GLU A CA 1
ATOM 1707 C C . GLU A 1 213 ? 8.048 -12.311 -14.082 1.00 80.25 213 GLU A C 1
ATOM 1709 O O . GLU A 1 213 ? 8.659 -13.352 -14.338 1.00 80.25 213 GLU A O 1
ATOM 1714 N N . GLU A 1 214 ? 7.156 -11.801 -14.939 1.00 80.06 214 GLU A N 1
ATOM 1715 C CA . GLU A 1 214 ? 6.845 -12.428 -16.236 1.00 80.06 214 GLU A CA 1
ATOM 1716 C C . GLU A 1 214 ? 8.027 -12.407 -17.223 1.00 80.06 214 GLU A C 1
ATOM 1718 O O . GLU A 1 214 ? 8.072 -13.196 -18.173 1.00 80.06 214 GLU A O 1
ATOM 1723 N N . LYS A 1 215 ? 8.993 -11.508 -17.009 1.00 83.06 215 LYS A N 1
ATOM 1724 C CA . LYS A 1 215 ? 10.146 -11.255 -17.888 1.00 83.06 215 LYS A CA 1
ATOM 1725 C C . LYS A 1 215 ? 11.488 -11.724 -17.305 1.00 83.06 215 LYS A C 1
ATOM 1727 O O . LYS A 1 215 ? 12.525 -11.449 -17.902 1.00 83.06 215 LYS A O 1
ATOM 1732 N N . GLU A 1 216 ? 11.478 -12.448 -16.182 1.00 84.19 216 GLU A N 1
ATOM 1733 C CA . GLU A 1 216 ? 12.673 -12.937 -15.463 1.00 84.19 216 GLU A CA 1
ATOM 1734 C C . GLU A 1 216 ? 13.629 -11.822 -14.956 1.00 84.19 216 GLU A C 1
ATOM 1736 O O . GLU A 1 216 ? 14.844 -12.020 -14.828 1.00 84.19 216 GLU A O 1
ATOM 1741 N N . PHE A 1 217 ? 13.089 -10.648 -14.621 1.00 85.94 217 PHE A N 1
ATOM 1742 C CA . PHE A 1 217 ? 13.825 -9.525 -14.027 1.00 85.94 217 PHE A CA 1
ATOM 1743 C C . PHE A 1 217 ? 13.474 -9.320 -12.544 1.00 85.94 217 PHE A C 1
ATOM 1745 O O . PHE A 1 217 ? 12.491 -9.852 -12.038 1.00 85.94 217 PHE A O 1
ATOM 1752 N N . THR A 1 218 ? 14.275 -8.522 -11.831 1.00 83.62 218 THR A N 1
ATOM 1753 C CA . THR A 1 218 ? 13.976 -8.091 -10.453 1.00 83.62 218 THR A CA 1
ATOM 1754 C C . THR A 1 218 ? 14.421 -6.653 -10.210 1.00 83.62 218 THR A C 1
ATOM 1756 O O . THR A 1 218 ? 15.412 -6.191 -10.780 1.00 83.62 218 THR A O 1
ATOM 1759 N N . MET A 1 219 ? 13.720 -5.956 -9.316 1.00 84.75 219 MET A N 1
ATOM 1760 C CA . MET A 1 219 ? 14.160 -4.661 -8.792 1.00 84.75 219 MET A CA 1
ATOM 1761 C C . MET A 1 219 ? 15.389 -4.841 -7.895 1.00 84.75 219 MET A C 1
ATOM 1763 O O . MET A 1 219 ? 15.581 -5.899 -7.283 1.00 84.75 219 MET A O 1
ATOM 1767 N N . LEU A 1 220 ? 16.239 -3.816 -7.843 1.00 81.12 220 LEU A N 1
ATOM 1768 C CA . LEU A 1 220 ? 17.419 -3.796 -6.976 1.00 81.12 220 LEU A CA 1
ATOM 1769 C C . LEU A 1 220 ? 17.099 -3.403 -5.531 1.00 81.12 220 LEU A C 1
ATOM 1771 O O . LEU A 1 220 ? 17.717 -3.949 -4.619 1.00 81.12 220 LEU A O 1
ATOM 1775 N N . SER A 1 221 ? 16.130 -2.509 -5.327 1.00 73.88 221 SER A N 1
ATOM 1776 C CA . SER A 1 221 ? 15.497 -2.252 -4.034 1.00 73.88 221 SER A CA 1
ATOM 1777 C C . SER A 1 221 ? 14.019 -1.889 -4.234 1.00 73.88 221 SER A C 1
ATOM 1779 O O . SER A 1 221 ? 13.626 -1.300 -5.237 1.00 73.88 221 SER A O 1
ATOM 1781 N N . ASP A 1 222 ? 13.189 -2.318 -3.294 1.00 61.09 222 ASP A N 1
ATOM 1782 C CA . ASP A 1 222 ? 11.745 -2.076 -3.204 1.00 61.09 222 ASP A CA 1
ATOM 1783 C C . ASP A 1 222 ? 11.388 -1.111 -2.057 1.00 61.09 222 ASP A C 1
ATOM 1785 O O . ASP A 1 222 ? 10.224 -0.790 -1.831 1.00 61.09 222 ASP A O 1
ATOM 1789 N N . THR A 1 223 ? 12.398 -0.642 -1.324 1.00 49.00 223 THR A N 1
ATOM 1790 C CA . THR A 1 223 ? 12.251 0.181 -0.113 1.00 49.00 223 THR A CA 1
ATOM 1791 C C . THR A 1 223 ? 13.073 1.462 -0.158 1.00 49.00 223 THR A C 1
ATOM 1793 O O . THR A 1 223 ? 12.837 2.379 0.629 1.00 49.00 223 THR A O 1
ATOM 1796 N N . GLU A 1 224 ? 14.051 1.559 -1.061 1.00 53.00 224 GLU A N 1
ATOM 1797 C CA . GLU A 1 224 ? 14.832 2.781 -1.206 1.00 53.00 224 GLU A CA 1
ATOM 1798 C C . GLU A 1 224 ? 13.991 3.865 -1.876 1.00 53.00 224 GLU A C 1
ATOM 1800 O O . GLU A 1 224 ? 13.426 3.684 -2.949 1.00 53.00 224 GLU A O 1
ATOM 1805 N N . MET A 1 225 ? 13.926 5.026 -1.224 1.00 43.06 225 MET A N 1
ATOM 1806 C CA . MET A 1 225 ? 13.380 6.232 -1.825 1.00 43.06 225 MET A CA 1
ATOM 1807 C C . MET A 1 225 ? 14.296 6.639 -2.979 1.00 43.06 225 MET A C 1
ATOM 1809 O O . MET A 1 225 ? 15.368 7.213 -2.766 1.00 43.06 225 MET A O 1
ATOM 1813 N N . TYR A 1 226 ? 13.875 6.335 -4.201 1.00 47.53 226 TYR A N 1
ATOM 1814 C CA . TYR A 1 226 ? 14.587 6.748 -5.398 1.00 47.53 226 TYR A CA 1
ATOM 1815 C C . TYR A 1 226 ? 14.400 8.249 -5.599 1.00 47.53 226 TYR A C 1
ATOM 1817 O O . TYR A 1 226 ? 13.345 8.738 -6.004 1.00 47.53 226 TYR A O 1
ATOM 1825 N N . ALA A 1 227 ? 15.428 9.000 -5.210 1.00 38.28 227 ALA A N 1
ATOM 1826 C CA . ALA A 1 227 ? 15.444 10.442 -5.341 1.00 38.28 227 ALA A CA 1
ATOM 1827 C C . ALA A 1 227 ? 15.622 10.832 -6.810 1.00 38.28 227 ALA A C 1
ATOM 1829 O O . ALA A 1 227 ? 16.603 10.466 -7.454 1.00 38.28 227 ALA A O 1
ATOM 1830 N N . LEU A 1 228 ? 14.701 11.658 -7.293 1.00 38.81 228 LEU A N 1
ATOM 1831 C CA . LEU A 1 228 ? 14.865 12.415 -8.523 1.00 38.81 228 LEU A CA 1
ATOM 1832 C C . LEU A 1 228 ? 16.141 13.273 -8.436 1.00 38.81 228 LEU A C 1
ATOM 1834 O O . LEU A 1 228 ? 16.293 14.021 -7.461 1.00 38.81 228 LEU A O 1
ATOM 1838 N N . PRO A 1 229 ? 17.049 13.235 -9.428 1.00 31.98 229 PRO A N 1
ATOM 1839 C CA . PRO A 1 229 ? 18.202 14.123 -9.476 1.00 31.98 229 PRO A CA 1
ATOM 1840 C C . PRO A 1 229 ? 17.750 15.554 -9.802 1.00 31.98 229 PRO A C 1
ATOM 1842 O O . PRO A 1 229 ? 17.925 16.051 -10.907 1.00 31.98 229 PRO A O 1
ATOM 1845 N N . THR A 1 230 ? 17.165 16.260 -8.835 1.00 36.03 230 THR A N 1
ATOM 1846 C CA . THR A 1 230 ? 16.863 17.687 -8.973 1.00 36.03 230 THR A CA 1
ATOM 1847 C C . THR A 1 230 ? 18.004 18.488 -8.364 1.00 36.03 230 THR A C 1
ATOM 1849 O O . THR A 1 230 ? 18.020 18.765 -7.163 1.00 36.03 230 THR A O 1
ATOM 1852 N N . ASN A 1 231 ? 18.974 18.888 -9.187 1.00 32.72 231 ASN A N 1
ATOM 1853 C CA . ASN A 1 231 ? 19.807 20.030 -8.821 1.00 32.72 231 ASN A CA 1
ATOM 1854 C C . ASN A 1 231 ? 18.881 21.246 -8.698 1.00 32.72 231 ASN A C 1
ATOM 1856 O O . ASN A 1 231 ? 18.145 21.540 -9.631 1.00 32.72 231 ASN A O 1
ATOM 1860 N N . GLU A 1 232 ? 18.915 21.897 -7.536 1.00 37.84 232 GLU A N 1
ATOM 1861 C CA . GLU A 1 232 ? 18.068 22.990 -7.028 1.00 37.84 232 GLU A CA 1
ATOM 1862 C C . GLU A 1 232 ? 17.896 24.226 -7.953 1.00 37.84 232 GLU A C 1
ATOM 1864 O O . GLU A 1 232 ? 18.147 25.363 -7.548 1.00 37.84 232 GLU A O 1
ATOM 1869 N N . MET A 1 233 ? 17.455 24.065 -9.199 1.00 32.09 233 MET A N 1
ATOM 1870 C CA . MET A 1 233 ? 17.189 25.166 -10.118 1.00 32.09 233 MET A CA 1
ATOM 1871 C C . MET A 1 233 ? 15.863 24.966 -10.848 1.00 32.09 233 MET A C 1
ATOM 1873 O O . MET A 1 233 ? 15.707 24.117 -11.710 1.00 32.09 233 MET A O 1
ATOM 1877 N N . GLU A 1 234 ? 14.913 25.803 -10.437 1.00 34.72 234 GLU A N 1
ATOM 1878 C CA . GLU A 1 234 ? 13.875 26.439 -11.247 1.00 34.72 234 GLU A CA 1
ATOM 1879 C C . GLU A 1 234 ? 13.384 25.698 -12.508 1.00 34.72 234 GLU A C 1
ATOM 1881 O O . GLU A 1 234 ? 13.889 25.912 -13.602 1.00 34.72 234 GLU A O 1
ATOM 1886 N N . ARG A 1 235 ? 12.251 25.007 -12.312 1.00 37.16 235 ARG A N 1
ATOM 1887 C CA . ARG A 1 235 ? 11.041 25.013 -13.161 1.00 37.16 235 ARG A CA 1
ATOM 1888 C C . ARG A 1 235 ? 11.170 24.537 -14.619 1.00 37.16 235 ARG A C 1
ATOM 1890 O O . ARG A 1 235 ? 11.669 25.256 -15.470 1.00 37.16 235 ARG A O 1
ATOM 1897 N N . ASP A 1 236 ? 10.506 23.424 -14.935 1.00 31.19 236 ASP A N 1
ATOM 1898 C CA . ASP A 1 236 ? 9.203 23.373 -15.633 1.00 31.19 236 ASP A CA 1
ATOM 1899 C C . ASP A 1 236 ? 8.995 21.972 -16.270 1.00 31.19 236 ASP A C 1
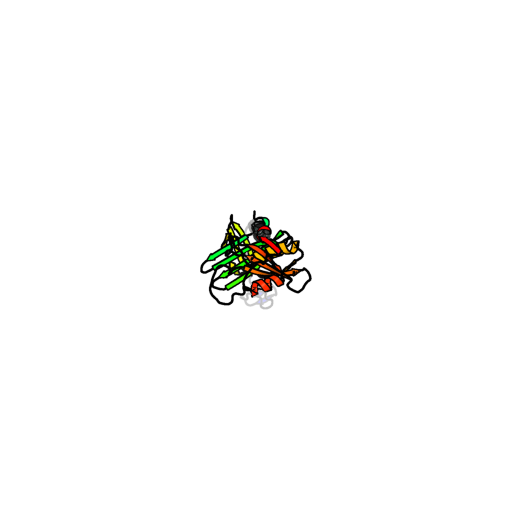ATOM 1901 O O . ASP A 1 236 ? 9.836 21.470 -17.005 1.00 31.19 236 ASP A O 1
ATOM 1905 N N . LEU A 1 237 ? 7.828 21.369 -16.000 1.00 34.84 237 LEU A N 1
ATOM 1906 C CA . LEU A 1 237 ? 7.148 20.293 -16.757 1.00 34.84 237 LEU A CA 1
ATOM 1907 C C . LEU A 1 237 ? 7.615 18.819 -16.691 1.00 34.84 237 LEU A C 1
ATOM 1909 O O . LEU A 1 237 ? 6.831 17.983 -17.120 1.00 34.84 237 LEU A O 1
ATOM 1913 N N . TYR A 1 238 ? 8.758 18.456 -16.098 1.00 43.62 238 TYR A N 1
ATOM 1914 C CA . TYR A 1 238 ? 9.240 17.048 -16.108 1.00 43.62 238 TYR A CA 1
ATOM 1915 C C . TYR A 1 238 ? 9.494 16.416 -14.724 1.00 43.62 238 TYR A C 1
ATOM 1917 O O . TYR A 1 238 ? 10.100 15.356 -14.607 1.00 43.62 238 TYR A O 1
ATOM 1925 N N . ASN A 1 239 ? 9.017 17.061 -13.658 1.00 45.03 239 ASN A N 1
ATOM 1926 C CA . ASN A 1 239 ? 9.496 16.850 -12.285 1.00 45.03 239 ASN A CA 1
ATOM 1927 C C . ASN A 1 239 ? 8.861 15.698 -11.500 1.00 45.03 239 ASN A C 1
ATOM 1929 O O . ASN A 1 239 ? 8.853 15.732 -10.272 1.00 45.03 239 ASN A O 1
ATOM 1933 N N . GLU A 1 240 ? 8.322 14.685 -12.158 1.00 60.16 240 GLU A N 1
ATOM 1934 C CA . GLU A 1 240 ? 7.748 13.564 -11.424 1.00 60.16 240 GLU A CA 1
ATOM 1935 C C . GLU A 1 240 ? 7.846 12.291 -12.290 1.00 60.16 240 GLU A C 1
ATOM 1937 O O . GLU A 1 240 ? 6.893 11.758 -12.830 1.00 60.16 240 GLU A O 1
ATOM 1942 N N . MET A 1 241 ? 9.076 11.829 -12.518 1.00 67.62 241 MET A N 1
ATOM 1943 C CA . MET A 1 241 ? 9.322 10.470 -13.010 1.00 67.62 241 MET A CA 1
ATOM 1944 C C . MET A 1 241 ? 9.899 9.634 -11.875 1.00 67.62 241 MET A C 1
ATOM 1946 O O . MET A 1 241 ? 10.710 10.124 -11.097 1.00 67.62 241 MET A O 1
ATOM 1950 N N . ILE A 1 242 ? 9.479 8.384 -11.748 1.00 75.31 242 ILE A N 1
ATOM 1951 C CA . ILE A 1 242 ? 10.048 7.475 -10.749 1.00 75.31 242 ILE A CA 1
ATOM 1952 C C . ILE A 1 242 ? 11.063 6.597 -11.469 1.00 75.31 242 ILE A C 1
ATOM 1954 O O . ILE A 1 242 ? 10.707 5.913 -12.427 1.00 75.31 242 ILE A O 1
ATOM 1958 N N . GLU A 1 243 ? 12.318 6.665 -11.030 1.00 80.69 243 GLU A N 1
ATOM 1959 C CA . GLU A 1 243 ? 13.422 5.873 -11.565 1.00 80.69 243 GLU A CA 1
ATOM 1960 C C . GLU A 1 243 ? 13.614 4.616 -10.711 1.00 80.69 243 GLU A C 1
ATOM 1962 O O . GLU A 1 243 ? 13.873 4.727 -9.515 1.00 80.69 243 GLU A O 1
ATOM 1967 N N . ILE A 1 244 ? 13.487 3.428 -11.309 1.00 83.75 244 ILE A N 1
ATOM 1968 C CA . ILE A 1 244 ? 13.627 2.149 -10.603 1.00 83.75 244 ILE A CA 1
ATOM 1969 C C . ILE A 1 244 ? 14.727 1.311 -11.262 1.00 83.75 244 ILE A C 1
ATOM 1971 O O . ILE A 1 244 ? 14.554 0.859 -12.400 1.00 83.75 244 ILE A O 1
ATOM 1975 N N . PRO A 1 245 ? 15.850 1.058 -10.565 1.00 87.06 245 PRO A N 1
ATOM 1976 C CA . PRO A 1 245 ? 16.923 0.222 -11.075 1.00 87.06 245 PRO A CA 1
ATOM 1977 C C . PRO A 1 245 ? 16.514 -1.257 -11.081 1.00 87.06 245 PRO A C 1
ATOM 1979 O O . PRO A 1 245 ? 16.031 -1.814 -10.089 1.00 87.06 245 PRO A O 1
ATOM 1982 N N . ILE A 1 246 ? 16.745 -1.907 -12.218 1.00 89.38 246 ILE A N 1
ATOM 1983 C CA . ILE A 1 246 ? 16.344 -3.281 -12.520 1.00 89.38 246 ILE A CA 1
ATOM 1984 C C . ILE A 1 246 ? 17.573 -4.089 -12.928 1.00 89.38 246 ILE A C 1
ATOM 1986 O O . ILE A 1 246 ? 18.507 -3.593 -13.565 1.00 89.38 246 ILE A O 1
ATOM 1990 N N . LYS A 1 247 ? 17.552 -5.374 -12.596 1.00 90.69 247 LYS A N 1
ATOM 1991 C CA . LYS A 1 247 ? 18.581 -6.337 -12.974 1.00 90.69 247 LYS A CA 1
ATOM 1992 C C . LYS A 1 247 ? 17.978 -7.642 -13.470 1.00 90.69 247 LYS A C 1
ATOM 1994 O O . LYS A 1 247 ? 16.806 -7.939 -13.229 1.00 90.69 247 LYS A O 1
ATOM 1999 N N . ILE A 1 248 ? 18.810 -8.448 -14.118 1.00 88.75 248 ILE A N 1
ATOM 2000 C CA . ILE A 1 248 ? 18.478 -9.837 -14.440 1.00 88.75 248 ILE A CA 1
ATOM 2001 C C . ILE A 1 248 ? 18.416 -10.647 -13.138 1.00 88.75 248 ILE A C 1
ATOM 2003 O O . ILE A 1 248 ? 19.220 -10.441 -12.220 1.00 88.75 248 ILE A O 1
ATOM 2007 N N . ALA A 1 249 ? 17.460 -11.575 -13.041 1.00 83.00 249 ALA A N 1
ATOM 2008 C CA . ALA A 1 249 ? 17.348 -12.456 -11.885 1.00 83.00 249 ALA A CA 1
ATOM 2009 C C . ALA A 1 249 ? 18.668 -13.213 -11.625 1.00 83.00 249 ALA A C 1
ATOM 2011 O O . ALA A 1 249 ? 19.176 -13.944 -12.474 1.00 83.00 249 ALA A O 1
ATOM 2012 N N . GLY A 1 250 ? 19.221 -13.044 -10.420 1.00 82.06 250 GLY A N 1
ATOM 2013 C CA . GLY A 1 250 ? 20.485 -13.662 -10.003 1.00 82.06 250 GLY A CA 1
ATOM 2014 C C . GLY A 1 250 ? 21.744 -12.817 -10.224 1.00 82.06 250 GLY A C 1
ATOM 2015 O O . GLY A 1 250 ? 22.812 -13.229 -9.774 1.00 82.06 250 GLY A O 1
ATOM 2016 N N . GLU A 1 251 ? 21.641 -11.643 -10.849 1.00 85.38 251 GLU A N 1
ATOM 2017 C CA . GLU A 1 251 ? 22.745 -10.677 -10.920 1.00 85.38 251 GLU A CA 1
ATOM 2018 C C . GLU A 1 251 ? 22.753 -9.740 -9.695 1.00 85.38 251 GLU A C 1
ATOM 2020 O O . GLU A 1 251 ? 21.814 -9.721 -8.891 1.00 85.38 251 GLU A O 1
ATOM 2025 N N . GLU A 1 252 ? 23.838 -8.989 -9.494 1.00 82.38 252 GLU A N 1
ATOM 2026 C CA . GLU A 1 252 ? 23.972 -8.019 -8.388 1.00 82.38 252 GLU A CA 1
ATOM 2027 C C . GLU A 1 252 ? 23.993 -6.562 -8.866 1.00 82.38 252 GLU A C 1
ATOM 2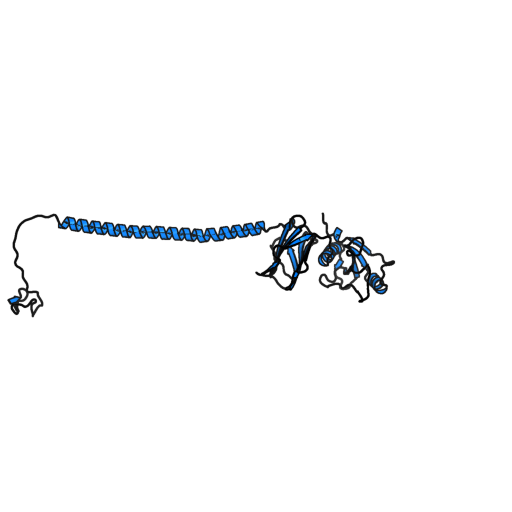029 O O . GLU A 1 252 ? 23.723 -5.668 -8.070 1.00 82.38 252 GLU A O 1
ATOM 2034 N N . GLU A 1 253 ? 24.267 -6.319 -10.148 1.00 86.25 253 GLU A N 1
ATOM 2035 C CA . GLU A 1 253 ? 24.418 -4.978 -10.719 1.00 86.25 253 GLU A CA 1
ATOM 2036 C C . GLU A 1 253 ? 23.176 -4.554 -11.510 1.00 86.25 253 GLU A C 1
ATOM 2038 O O . GLU A 1 253 ? 22.420 -5.390 -12.007 1.00 86.25 253 GLU A O 1
ATOM 2043 N N . THR A 1 254 ? 22.968 -3.241 -11.621 1.00 84.81 254 THR A N 1
ATOM 2044 C CA . THR A 1 254 ? 21.899 -2.661 -12.439 1.00 84.81 254 THR A CA 1
ATOM 2045 C C . THR A 1 254 ? 22.188 -2.913 -13.907 1.00 84.81 254 THR A C 1
ATOM 2047 O O . THR A 1 254 ? 23.264 -2.580 -14.395 1.00 84.81 254 THR A O 1
ATOM 2050 N N . VAL A 1 255 ? 21.203 -3.439 -14.626 1.00 88.00 255 VAL A N 1
ATOM 2051 C CA . VAL A 1 255 ? 21.297 -3.651 -16.079 1.00 88.00 255 VAL A CA 1
ATOM 2052 C C . VAL A 1 255 ? 20.335 -2.728 -16.824 1.00 88.00 255 VAL A C 1
ATOM 2054 O O . VAL A 1 255 ? 20.636 -2.250 -17.920 1.00 88.00 255 VAL A O 1
ATOM 2057 N N . TYR A 1 256 ? 19.194 -2.435 -16.204 1.00 90.31 256 TYR A N 1
ATOM 2058 C CA . TYR A 1 256 ? 18.115 -1.652 -16.786 1.00 90.31 256 TYR A CA 1
ATOM 2059 C C . TYR A 1 256 ? 17.560 -0.654 -15.781 1.00 90.31 256 TYR A C 1
ATOM 2061 O O . TYR A 1 256 ? 17.799 -0.752 -14.577 1.00 90.31 256 TYR A O 1
ATOM 2069 N N . CYS A 1 257 ? 16.778 0.286 -16.286 1.00 87.12 257 CYS A N 1
ATOM 2070 C CA . CYS A 1 257 ? 16.078 1.256 -15.476 1.00 87.12 257 CYS A CA 1
ATOM 2071 C C . CYS A 1 257 ? 14.659 1.466 -15.997 1.00 87.12 257 CYS A C 1
ATOM 2073 O O . CYS A 1 257 ? 14.476 1.727 -17.187 1.00 87.12 257 CYS A O 1
ATOM 2075 N N . ALA A 1 258 ? 13.667 1.347 -15.119 1.00 88.19 258 ALA A N 1
ATOM 2076 C CA . ALA A 1 258 ? 12.296 1.729 -15.425 1.00 88.19 258 ALA A CA 1
ATOM 2077 C C . ALA A 1 258 ? 12.074 3.190 -15.042 1.00 88.19 258 ALA A C 1
ATOM 2079 O O . ALA A 1 258 ? 12.315 3.582 -13.902 1.00 88.19 258 ALA A O 1
ATOM 2080 N N . LEU A 1 259 ? 11.577 3.974 -15.995 1.00 85.19 259 LEU A N 1
ATOM 2081 C CA . LEU A 1 259 ? 11.110 5.333 -15.771 1.00 85.19 259 LEU A CA 1
ATOM 2082 C C . LEU A 1 259 ? 9.595 5.364 -15.844 1.00 85.19 259 LEU A C 1
ATOM 2084 O O . LEU A 1 259 ? 9.025 5.056 -16.890 1.00 85.19 259 LEU A O 1
ATOM 2088 N N . VAL A 1 260 ? 8.959 5.755 -14.744 1.00 80.62 260 VAL A N 1
ATOM 2089 C CA . VAL A 1 260 ? 7.499 5.796 -14.646 1.00 80.62 260 VAL A CA 1
ATOM 2090 C C . VAL A 1 260 ? 7.014 7.234 -14.638 1.00 80.62 260 VAL A C 1
ATOM 2092 O O . VAL A 1 260 ? 7.316 7.991 -13.717 1.00 80.62 260 VAL A O 1
ATOM 2095 N N . ALA A 1 261 ? 6.259 7.608 -15.667 1.00 75.75 261 ALA A N 1
ATOM 2096 C CA . ALA A 1 261 ? 5.710 8.944 -15.839 1.00 75.75 261 ALA A CA 1
ATOM 2097 C C . ALA A 1 261 ? 4.569 9.216 -14.850 1.00 75.75 261 ALA A C 1
ATOM 2099 O O . ALA A 1 261 ? 3.656 8.403 -14.704 1.00 75.75 261 ALA A O 1
ATOM 2100 N N . THR A 1 262 ? 4.555 10.376 -14.196 1.00 67.19 262 THR A N 1
ATOM 2101 C CA . THR A 1 262 ? 3.419 10.809 -13.363 1.00 67.19 262 THR A CA 1
ATOM 2102 C C . THR A 1 262 ? 2.511 11.801 -14.114 1.00 67.19 262 THR A C 1
ATOM 2104 O O . THR A 1 262 ? 2.611 11.977 -15.328 1.00 67.19 262 THR A O 1
ATOM 2107 N N . LYS A 1 263 ? 1.605 12.476 -13.385 1.00 56.22 263 LYS A N 1
ATOM 2108 C CA . LYS A 1 263 ? 0.594 13.419 -13.900 1.00 56.22 263 LYS A CA 1
ATOM 2109 C C . LYS A 1 263 ? 1.143 14.598 -14.708 1.00 56.22 263 LYS A C 1
ATOM 2111 O O . LYS A 1 263 ? 0.349 15.289 -15.344 1.00 56.22 263 LYS A O 1
ATOM 2116 N N . ALA A 1 264 ? 2.449 14.859 -14.680 1.00 52.97 264 ALA A N 1
ATOM 2117 C CA . ALA A 1 264 ? 3.062 15.864 -15.546 1.00 52.97 264 ALA A CA 1
ATOM 2118 C C . ALA A 1 264 ? 3.041 15.468 -17.041 1.00 52.97 264 ALA A C 1
ATOM 2120 O O . ALA A 1 264 ? 3.120 16.348 -17.898 1.00 52.97 264 ALA A O 1
ATOM 2121 N N . PHE A 1 265 ? 2.880 14.178 -17.354 1.00 53.75 265 PHE A N 1
ATOM 2122 C CA . PHE A 1 265 ? 2.732 13.651 -18.713 1.00 53.75 265 PHE A CA 1
ATOM 2123 C C . PHE A 1 265 ? 1.255 13.414 -19.078 1.00 53.75 265 PHE A C 1
ATOM 2125 O O . PHE A 1 265 ? 0.404 13.286 -18.198 1.00 53.75 265 PHE A O 1
ATOM 2132 N N . GLU A 1 266 ? 0.934 13.377 -20.382 1.00 50.16 266 GLU A N 1
ATOM 2133 C CA . GLU A 1 266 ? -0.451 13.247 -20.882 1.00 50.16 266 GLU A CA 1
ATOM 2134 C C . GLU A 1 266 ? -1.166 11.984 -20.355 1.00 50.16 266 GLU A C 1
ATOM 2136 O O . GLU A 1 266 ? -2.380 12.025 -20.146 1.00 50.16 266 GLU A O 1
ATOM 2141 N N . GLU A 1 267 ? -0.419 10.915 -20.046 1.00 61.41 267 GLU A N 1
ATOM 2142 C CA . GLU A 1 267 ? -0.904 9.713 -19.357 1.00 61.41 267 GLU A CA 1
ATOM 2143 C C . GLU A 1 267 ? 0.074 9.307 -18.235 1.00 61.41 267 GLU A C 1
ATOM 2145 O O . GLU A 1 267 ? 1.212 8.917 -18.489 1.00 61.41 267 GLU A O 1
ATOM 2150 N N . SER A 1 268 ? -0.354 9.413 -16.970 1.00 70.38 268 SER A N 1
ATOM 2151 C CA . SER A 1 268 ? 0.420 8.907 -15.826 1.00 70.38 268 SER A CA 1
ATOM 2152 C C . SER A 1 268 ? 0.482 7.378 -15.840 1.00 70.38 268 SER A C 1
ATOM 2154 O O . SER A 1 268 ? -0.411 6.735 -16.377 1.00 70.38 268 SER A O 1
ATOM 2156 N N . GLY A 1 269 ? 1.489 6.783 -15.206 1.00 73.12 269 GLY A N 1
ATOM 2157 C CA . GLY A 1 269 ? 1.647 5.332 -15.099 1.00 73.12 269 GLY A CA 1
ATOM 2158 C C . GLY A 1 269 ? 2.264 4.668 -16.332 1.00 73.12 269 GLY A C 1
ATOM 2159 O O . GLY A 1 269 ? 2.413 3.450 -16.338 1.00 73.12 269 GLY A O 1
ATOM 2160 N N . TYR A 1 270 ? 2.639 5.437 -17.359 1.00 83.88 270 TYR A N 1
ATOM 2161 C CA . TYR A 1 270 ? 3.435 4.923 -18.472 1.00 83.88 270 TYR A CA 1
ATOM 2162 C C . TYR A 1 270 ? 4.860 4.621 -18.013 1.00 83.88 270 TYR A C 1
ATOM 2164 O O . TYR A 1 270 ? 5.483 5.452 -17.348 1.00 83.88 270 TYR A O 1
ATOM 2172 N N . VAL A 1 271 ? 5.372 3.451 -18.375 1.00 86.81 271 VAL A N 1
ATOM 2173 C CA . VAL A 1 271 ? 6.718 2.983 -18.052 1.00 86.81 271 VAL A CA 1
ATOM 2174 C C . VAL A 1 271 ? 7.523 2.857 -19.330 1.00 86.81 271 VAL A C 1
ATOM 2176 O O . VAL A 1 271 ? 7.079 2.202 -20.268 1.00 86.81 271 VAL A O 1
ATOM 2179 N N . GLY A 1 272 ? 8.726 3.424 -19.339 1.00 89.44 272 GLY A N 1
ATOM 2180 C CA . GLY A 1 272 ? 9.759 3.101 -20.321 1.00 89.44 272 GLY A CA 1
ATOM 2181 C C . GLY A 1 272 ? 10.920 2.377 -19.648 1.00 89.44 272 GLY A C 1
ATOM 2182 O O . GLY A 1 272 ? 11.467 2.883 -18.666 1.00 89.44 272 GLY A O 1
ATOM 2183 N N . ILE A 1 273 ? 11.309 1.210 -20.165 1.00 91.19 273 ILE A N 1
ATOM 2184 C CA . ILE A 1 273 ? 12.509 0.492 -19.716 1.00 91.19 273 ILE A CA 1
ATOM 2185 C C . ILE A 1 273 ? 13.688 0.873 -20.606 1.00 91.19 273 ILE A C 1
ATOM 2187 O O . ILE A 1 273 ? 13.669 0.633 -21.810 1.00 91.19 273 ILE A O 1
ATOM 2191 N N . TYR A 1 274 ? 14.744 1.408 -20.006 1.00 91.50 274 TYR A N 1
ATOM 2192 C CA . TYR A 1 274 ? 15.980 1.801 -20.679 1.00 91.50 274 TYR A CA 1
ATOM 2193 C C . TYR A 1 274 ? 17.151 0.948 -20.198 1.00 91.50 274 TYR A C 1
ATOM 2195 O O . TYR A 1 274 ? 17.139 0.412 -19.089 1.00 91.50 274 TYR A O 1
ATOM 2203 N N . SER A 1 275 ? 18.186 0.817 -21.027 1.00 92.00 275 SER A N 1
ATOM 2204 C CA . SER A 1 275 ? 19.451 0.238 -20.574 1.00 92.00 275 SER A CA 1
ATOM 2205 C C . SER A 1 275 ? 20.150 1.177 -19.581 1.00 92.00 275 SER A C 1
ATOM 2207 O O . SER A 1 275 ? 19.973 2.396 -19.631 1.00 92.00 275 SER A O 1
ATOM 2209 N N . GLU A 1 276 ? 20.982 0.628 -18.693 1.00 88.25 276 GLU A N 1
ATOM 2210 C CA . GLU A 1 276 ? 21.794 1.442 -17.773 1.00 88.25 276 GLU A CA 1
ATOM 2211 C C . GLU A 1 276 ? 22.721 2.424 -18.531 1.00 88.25 276 GLU A C 1
ATOM 2213 O O . GLU A 1 276 ? 22.984 3.533 -18.065 1.00 88.25 276 GLU A O 1
ATOM 2218 N N . GLU A 1 277 ? 23.197 2.044 -19.723 1.00 90.19 277 GLU A N 1
ATOM 2219 C CA . GLU A 1 277 ? 24.016 2.897 -20.595 1.00 90.19 277 GLU A CA 1
ATOM 2220 C C . GLU A 1 277 ? 23.209 4.073 -21.159 1.00 90.19 277 GLU A C 1
ATOM 2222 O O . GLU A 1 277 ? 23.640 5.222 -21.045 1.00 90.19 277 GLU A O 1
ATOM 2227 N N . ASP A 1 278 ? 22.011 3.810 -21.688 1.00 88.69 278 ASP A N 1
ATOM 2228 C CA . ASP A 1 278 ? 21.135 4.866 -22.200 1.00 88.69 278 ASP A CA 1
ATOM 2229 C C . ASP A 1 278 ? 20.733 5.840 -21.097 1.00 88.69 278 ASP A C 1
ATOM 2231 O O . ASP A 1 278 ? 20.744 7.047 -21.323 1.00 88.69 278 ASP A O 1
ATOM 2235 N N . MET A 1 279 ? 20.463 5.350 -19.886 1.00 85.81 279 MET A N 1
ATOM 2236 C CA . MET A 1 279 ? 20.149 6.214 -18.746 1.00 85.81 279 MET A CA 1
ATOM 2237 C C . MET A 1 279 ? 21.306 7.112 -18.326 1.00 85.81 279 MET A C 1
ATOM 2239 O O . MET A 1 279 ? 21.089 8.283 -18.000 1.00 85.81 279 MET A O 1
ATOM 2243 N N . LYS A 1 280 ? 22.543 6.603 -18.362 1.00 85.69 280 LYS A N 1
ATOM 2244 C CA . LYS A 1 280 ? 23.738 7.421 -18.108 1.00 85.69 280 LYS A CA 1
ATOM 2245 C C . LYS A 1 280 ? 23.849 8.554 -19.125 1.00 85.69 280 LYS A C 1
ATOM 2247 O O . LYS A 1 280 ? 24.184 9.672 -18.739 1.00 85.69 280 LYS A O 1
ATOM 2252 N N . GLU A 1 281 ? 23.545 8.288 -20.394 1.00 83.81 281 GLU A N 1
ATOM 2253 C CA . GLU A 1 281 ? 23.537 9.313 -21.444 1.00 83.81 281 GLU A CA 1
ATOM 2254 C C . GLU A 1 281 ? 22.381 10.307 -21.282 1.00 83.81 281 GLU A C 1
ATOM 2256 O O . GLU A 1 281 ? 22.629 11.511 -21.289 1.00 83.81 281 GLU A O 1
ATOM 2261 N N . ILE A 1 282 ? 21.154 9.827 -21.046 1.00 82.62 282 ILE A N 1
ATOM 2262 C CA . ILE A 1 282 ? 19.968 10.669 -20.804 1.00 82.62 282 ILE A CA 1
ATOM 2263 C C . ILE A 1 282 ? 20.230 11.631 -19.647 1.00 82.62 282 ILE A C 1
ATOM 2265 O O . ILE A 1 282 ? 19.980 12.827 -19.769 1.00 82.62 282 ILE A O 1
ATOM 2269 N N . THR A 1 283 ? 20.790 11.126 -18.547 1.00 79.50 283 THR A N 1
ATOM 2270 C CA . THR A 1 283 ? 21.111 11.929 -17.359 1.00 79.50 283 THR A CA 1
ATOM 2271 C C . THR A 1 283 ? 22.238 12.925 -17.630 1.00 79.50 283 THR A C 1
ATOM 2273 O O . THR A 1 283 ? 22.211 14.051 -17.137 1.00 79.50 283 THR A O 1
ATOM 2276 N N . ALA A 1 284 ? 23.250 12.531 -18.408 1.00 80.31 284 ALA A N 1
ATOM 2277 C CA . ALA A 1 284 ? 24.374 13.402 -18.741 1.00 80.31 284 ALA A CA 1
ATOM 2278 C C . ALA A 1 284 ? 23.977 14.545 -19.689 1.00 80.31 284 ALA A C 1
ATOM 2280 O O . ALA A 1 284 ? 24.538 15.641 -19.595 1.00 80.31 284 ALA A O 1
ATOM 2281 N N . GLU A 1 285 ? 23.044 14.286 -20.603 1.00 81.38 285 GLU A N 1
ATOM 2282 C CA . GLU A 1 285 ? 22.571 15.246 -21.604 1.00 81.38 285 GLU A CA 1
ATOM 2283 C C . GLU A 1 285 ? 21.288 15.979 -21.195 1.00 81.38 285 GLU A C 1
ATOM 2285 O O . GLU A 1 285 ? 20.917 16.946 -21.862 1.00 81.38 285 GLU A O 1
ATOM 2290 N N . ASP A 1 286 ? 20.638 15.543 -20.112 1.00 77.31 286 ASP A N 1
ATOM 2291 C CA . ASP A 1 286 ? 19.326 16.016 -19.653 1.00 77.31 286 ASP A CA 1
ATOM 2292 C C . ASP A 1 286 ? 18.275 15.964 -20.784 1.00 77.31 286 ASP A C 1
ATOM 2294 O O . ASP A 1 286 ? 17.561 16.927 -21.074 1.00 77.31 286 ASP A O 1
ATOM 2298 N N . SER A 1 287 ? 18.259 14.850 -21.531 1.00 77.50 287 SER A N 1
ATOM 2299 C CA . SER A 1 287 ? 17.495 14.729 -22.777 1.00 77.50 287 SER A CA 1
ATOM 2300 C C . SER A 1 287 ? 17.202 13.279 -23.170 1.00 77.50 287 SER A C 1
ATOM 2302 O O . SER A 1 287 ? 18.100 12.449 -23.266 1.00 77.50 287 SER A O 1
ATOM 2304 N N . PHE A 1 288 ? 15.944 13.011 -23.531 1.00 77.88 288 PHE A N 1
ATOM 2305 C CA . PHE A 1 288 ? 15.489 11.744 -24.129 1.00 77.88 288 PHE A CA 1
ATOM 2306 C C . PHE A 1 288 ? 15.591 11.723 -25.664 1.00 77.88 288 PHE A C 1
ATOM 2308 O O . PHE A 1 288 ? 15.215 10.750 -26.316 1.00 77.88 288 PHE A O 1
ATOM 2315 N N . VAL A 1 289 ? 16.052 12.811 -26.288 1.00 79.62 289 VAL A N 1
ATOM 2316 C CA . VAL A 1 289 ? 16.046 12.941 -27.751 1.00 79.62 289 VAL A CA 1
ATOM 2317 C C . VAL A 1 289 ? 16.916 11.859 -28.394 1.00 79.62 289 VAL A C 1
ATOM 2319 O O . VAL A 1 289 ? 18.130 11.838 -28.225 1.00 79.62 289 VAL A O 1
ATOM 2322 N N . GLY A 1 290 ? 16.289 11.001 -29.203 1.00 82.19 290 GLY A N 1
ATOM 2323 C CA . GLY A 1 290 ? 16.974 9.916 -29.911 1.00 82.19 290 GLY A CA 1
ATOM 2324 C C . GLY A 1 290 ? 17.213 8.661 -29.070 1.00 82.19 290 GLY A C 1
ATOM 2325 O O . GLY A 1 290 ? 17.901 7.758 -29.545 1.00 82.19 290 GLY A O 1
ATOM 2326 N N . LYS A 1 291 ? 16.647 8.596 -27.860 1.00 84.69 291 LYS A N 1
ATOM 2327 C CA . LYS A 1 291 ? 16.636 7.415 -26.999 1.00 84.69 291 LYS A CA 1
ATOM 2328 C C . LYS A 1 291 ? 15.239 6.815 -27.004 1.00 84.69 291 LYS A C 1
ATOM 2330 O O . LYS A 1 291 ? 14.297 7.434 -26.527 1.00 84.69 291 LYS A O 1
ATOM 2335 N N . GLU A 1 292 ? 15.116 5.631 -27.589 1.00 87.56 292 GLU A N 1
ATOM 2336 C CA . GLU A 1 292 ? 13.886 4.844 -27.527 1.00 87.56 292 GLU A CA 1
ATOM 2337 C C . GLU A 1 292 ? 14.021 3.821 -26.392 1.00 87.56 292 GLU A C 1
ATOM 2339 O O . GLU A 1 292 ? 15.073 3.181 -26.286 1.00 87.56 292 GLU A O 1
ATOM 2344 N N . PRO A 1 293 ? 13.002 3.666 -25.535 1.00 89.88 293 PRO A N 1
ATOM 2345 C CA . PRO A 1 293 ? 12.991 2.601 -24.544 1.00 89.88 293 PRO A CA 1
ATOM 2346 C C . PRO A 1 293 ? 12.956 1.227 -25.217 1.00 89.88 293 PRO A C 1
ATOM 2348 O O . PRO A 1 293 ? 12.429 1.042 -26.314 1.00 89.88 293 PRO A O 1
ATOM 2351 N N . LEU A 1 294 ? 13.526 0.246 -24.526 1.00 90.94 294 LEU A N 1
ATOM 2352 C CA . LEU A 1 294 ? 13.547 -1.153 -24.938 1.00 90.94 294 LEU A CA 1
ATOM 2353 C C . LEU A 1 294 ? 12.149 -1.767 -24.891 1.00 90.94 294 LEU A C 1
ATOM 2355 O O . LEU A 1 294 ? 11.795 -2.557 -25.765 1.00 90.94 294 LEU A O 1
ATOM 2359 N N . GLU A 1 295 ? 11.380 -1.403 -23.867 1.00 89.69 295 GLU A N 1
ATOM 2360 C CA . GLU A 1 295 ? 9.991 -1.805 -23.681 1.00 89.69 295 GLU A CA 1
ATOM 2361 C C . GLU A 1 295 ? 9.193 -0.635 -23.110 1.00 89.69 295 GLU A C 1
ATOM 2363 O O . GLU A 1 295 ? 9.710 0.151 -22.312 1.00 89.69 295 GLU A O 1
ATOM 2368 N N . GLU A 1 296 ? 7.931 -0.548 -23.516 1.00 88.56 296 GLU A N 1
ATOM 2369 C CA . GLU A 1 296 ? 6.978 0.420 -22.992 1.00 88.56 296 GLU A CA 1
ATOM 2370 C C . GLU A 1 296 ? 5.669 -0.272 -22.643 1.00 88.56 296 GLU A C 1
ATOM 2372 O O . GLU A 1 296 ? 5.190 -1.122 -23.397 1.00 88.56 296 GLU A O 1
ATOM 2377 N N . PHE A 1 297 ? 5.099 0.094 -21.502 1.00 85.38 297 PHE A N 1
ATOM 2378 C CA . PHE A 1 297 ? 3.822 -0.434 -21.034 1.00 85.38 297 PHE A CA 1
ATOM 2379 C C . PHE A 1 297 ? 3.199 0.516 -20.016 1.00 85.38 297 PHE A C 1
ATOM 2381 O O . PHE A 1 297 ? 3.868 1.395 -19.474 1.00 85.38 297 PHE A O 1
ATOM 2388 N N . SER A 1 298 ? 1.913 0.342 -19.726 1.00 83.19 298 SER A N 1
ATOM 2389 C CA . SER A 1 298 ? 1.292 1.027 -18.594 1.00 83.19 298 SER A CA 1
ATOM 2390 C C . SER A 1 298 ? 1.334 0.127 -17.369 1.00 83.19 298 SER A C 1
ATOM 2392 O O . SER A 1 298 ? 0.923 -1.029 -17.452 1.00 83.19 298 SER A O 1
ATOM 2394 N N . ILE A 1 299 ? 1.733 0.646 -16.201 1.00 76.50 299 ILE A N 1
ATOM 2395 C CA . ILE A 1 299 ? 1.572 -0.132 -14.961 1.00 76.50 299 ILE A CA 1
ATOM 2396 C C . ILE A 1 299 ? 0.103 -0.489 -14.703 1.00 76.50 299 ILE A C 1
ATOM 2398 O O . ILE A 1 299 ? -0.166 -1.463 -14.013 1.00 76.50 299 ILE A O 1
ATOM 2402 N N . TYR A 1 300 ? -0.839 0.275 -15.269 1.00 72.44 300 TYR A N 1
ATOM 2403 C CA . TYR A 1 300 ? -2.271 0.022 -15.150 1.00 72.44 300 TYR A CA 1
ATOM 2404 C C . TYR A 1 300 ? -2.750 -1.163 -15.999 1.00 72.44 300 TYR A C 1
ATOM 2406 O O . TYR A 1 300 ? -3.871 -1.602 -15.813 1.00 72.44 300 TYR A O 1
ATOM 2414 N N . GLU A 1 301 ? -1.948 -1.694 -16.926 1.00 71.38 301 GLU A N 1
ATOM 2415 C CA . GLU A 1 301 ? -2.290 -2.942 -17.634 1.00 71.38 301 GLU A CA 1
ATOM 2416 C C . GLU A 1 301 ? -2.022 -4.180 -16.771 1.00 71.38 301 GLU A C 1
ATOM 2418 O O . GLU A 1 301 ? -2.662 -5.208 -16.948 1.00 71.38 301 GLU A O 1
ATOM 2423 N N . TYR A 1 302 ? -1.103 -4.062 -15.813 1.00 65.25 302 TYR A N 1
ATOM 2424 C CA . TYR A 1 302 ? -0.761 -5.109 -14.839 1.00 65.25 302 TYR A CA 1
ATOM 2425 C C . TYR A 1 302 ? -1.485 -4.908 -13.501 1.00 65.25 302 TYR A C 1
ATOM 2427 O O . TYR A 1 302 ? -1.378 -5.724 -12.589 1.00 65.25 302 TYR A O 1
ATOM 2435 N N . TYR A 1 303 ? -2.232 -3.809 -13.419 1.00 60.78 303 TYR A N 1
ATOM 2436 C CA . TYR A 1 303 ? -3.230 -3.467 -12.422 1.00 60.78 303 TYR A CA 1
ATOM 2437 C C . TYR A 1 303 ? -4.586 -3.566 -13.137 1.00 60.78 303 TYR A C 1
ATOM 2439 O O . TYR A 1 303 ? -5.141 -2.548 -13.541 1.00 60.78 303 TYR A O 1
ATOM 2447 N N . GLU A 1 304 ? -5.094 -4.771 -13.414 1.00 40.31 304 GLU A N 1
ATOM 2448 C CA . GLU A 1 304 ? -6.396 -4.910 -14.087 1.00 40.31 304 GLU A CA 1
ATOM 2449 C C . GLU A 1 304 ? -7.520 -4.350 -13.190 1.00 40.31 304 GLU A C 1
ATOM 2451 O O . GLU A 1 304 ? -8.126 -5.052 -12.388 1.00 40.31 304 GLU A O 1
ATOM 2456 N N . PHE A 1 305 ? -7.800 -3.051 -13.321 1.00 41.25 305 PHE A N 1
ATOM 2457 C CA . PHE A 1 305 ? -8.998 -2.403 -12.804 1.00 41.25 305 PHE A CA 1
ATOM 2458 C C . PHE A 1 305 ? -10.100 -2.512 -13.869 1.00 41.25 305 PHE A C 1
ATOM 2460 O O . PHE A 1 305 ? -10.154 -1.679 -14.781 1.00 41.25 305 PHE A O 1
ATOM 2467 N N . GLU A 1 306 ? -10.970 -3.520 -13.773 1.00 29.47 306 GLU A N 1
ATOM 2468 C CA . GLU A 1 306 ? -12.317 -3.435 -14.373 1.00 29.47 306 GLU A CA 1
ATOM 2469 C C . GLU A 1 306 ? -13.274 -2.644 -13.473 1.00 29.47 306 GLU A C 1
ATOM 2471 O O . GLU A 1 306 ? -13.325 -2.934 -12.258 1.00 29.47 306 GLU A O 1
#

Radius of gyration: 48.54 Å; chains: 1; bounding box: 86×68×146 Å

Secondary structure (DSSP, 8-state):
-B-TTT--B--TT-SB-TTT--B--------------SHHHHHHHHHHHHHHHHHHHHHHHHHHHHHHHHHHHHHHHHHHSHHHHHHHHHHHHHHHS---GGGSPPEEEEEE-SS-EEEEEEEE-TTS-EEEEEEEEETTEEEEEEEE--TTS-----BTTBTTEEEEEEEETTEEEEEEEETTEEEEEEEEEEEE----HHHHHHHHHHHHHHTTEEES-SSS-------S----S---EEEEEEEETT--S--EEEEEE-TTSSSTTEEEEEEHHHHHHHHHHT--TT---SEEEEGGGSS---

pLDDT: mean 71.01, std 17.04, range [29.47, 94.06]

Sequence (306 aa):
MYCKKCGTENEGQAKFCKSCGASLKQSNGTAGKKKRKKGVLLVLFAVIILVVVAGYVALQYLKKEKEIQNNIQTGQEYLDGKEYEEAEEFYEEQEKKQIAVDELEEGYYSKEDPKENVSVSLIKDYQGVMCATVDYHQQDGSGEVYFEWKEDEFCQITSTEDDAYEIFLEQDGTDLVLSLKKESENILQEVTLQKQKYLNHTNVILGLKNYLEEKEFTMLSDTEMYALPTNEMERDLYNEMIEIPIKIAGEEETVYCALVATKAFEESGYVGIYSEEDMKEITAEDSFVGKEPLEEFSIYEYYEFE